Protein AF-A0A1H9XF04-F1 (afdb_monomer)

Sequence (280 aa):
MLLPTARGPLSAGVIAALLDVGQNPPPPAVDDPESADFQLALWISLEDGFAPEPDQHAEVQRWRAELSRHWRAALREMTTPAVRAAGGDTASPARIGDHLISLVRTGHTALHSFIETKATAAQIGELLTARSLTAVERVPTVALAAHNTMRVMSNADTATAAGHRAASAALSLLSERKLAAGLHRLGLPHPAPEEVGEAAEQRWTRALALCRDHLSAHPARTQDLLHAAAAAVEVEARLCRHLLRCWTQATPVLGPQRPVAVTVVGGERVLTPPTKLGTP

Structure (mmCIF, N/CA/C/O backbone):
data_AF-A0A1H9XF04-F1
#
_entry.id   AF-A0A1H9XF04-F1
#
loop_
_atom_site.group_PDB
_atom_site.id
_atom_site.type_symbol
_atom_site.label_atom_id
_atom_site.label_alt_id
_atom_site.label_comp_id
_atom_site.label_asym_id
_atom_site.label_entity_id
_atom_site.label_seq_id
_atom_site.pdbx_PDB_ins_code
_atom_site.Cartn_x
_atom_site.Cartn_y
_atom_site.Cartn_z
_atom_site.occupancy
_atom_site.B_iso_or_equiv
_atom_site.auth_seq_id
_atom_site.auth_comp_id
_atom_site.auth_asym_id
_atom_site.auth_atom_id
_atom_site.pdbx_PDB_model_num
ATOM 1 N N . MET A 1 1 ? -8.061 22.001 8.123 1.00 59.09 1 MET A N 1
ATOM 2 C CA . MET A 1 1 ? -7.948 20.599 8.584 1.00 59.09 1 MET A CA 1
ATOM 3 C C . MET A 1 1 ? -7.099 20.603 9.851 1.00 59.09 1 MET A C 1
ATOM 5 O O . MET A 1 1 ? -6.178 21.405 9.911 1.00 59.09 1 MET A O 1
ATOM 9 N N . LEU A 1 2 ? -7.436 19.820 10.879 1.00 80.06 2 LEU A N 1
ATOM 10 C CA . LEU A 1 2 ? -6.609 19.738 12.093 1.00 80.06 2 LEU A CA 1
ATOM 11 C C . LEU A 1 2 ? -5.386 18.857 11.806 1.00 80.06 2 LEU A C 1
ATOM 13 O O . LEU A 1 2 ? -5.545 17.779 11.232 1.00 80.06 2 LEU A O 1
ATOM 17 N N . LEU A 1 3 ? -4.190 19.324 12.173 1.00 86.81 3 LEU A N 1
ATOM 18 C CA . LEU A 1 3 ? -2.969 18.520 12.086 1.00 86.81 3 LEU A CA 1
ATOM 19 C C . LEU A 1 3 ? -3.010 17.394 13.130 1.00 86.81 3 LEU A C 1
ATOM 21 O O . LEU A 1 3 ? -3.519 17.619 14.233 1.00 86.81 3 LEU A O 1
ATOM 25 N N . PRO A 1 4 ? -2.487 16.200 12.805 1.00 89.94 4 PRO A N 1
ATOM 26 C CA . PRO A 1 4 ? -2.391 15.118 13.768 1.00 89.94 4 PRO A CA 1
ATOM 27 C C . PRO A 1 4 ? -1.352 15.425 14.853 1.00 89.94 4 PRO A C 1
ATOM 29 O O . PRO A 1 4 ? -0.446 16.243 14.682 1.00 89.94 4 PRO A O 1
ATOM 32 N N . THR A 1 5 ? -1.456 14.714 15.965 1.00 90.56 5 THR A N 1
ATOM 33 C CA . THR A 1 5 ? -0.499 14.739 17.065 1.00 90.56 5 THR A CA 1
ATOM 34 C C . THR A 1 5 ? 0.791 14.050 16.632 1.00 90.56 5 THR A C 1
ATOM 36 O O . THR A 1 5 ? 0.771 12.932 16.112 1.00 90.56 5 THR A O 1
ATOM 39 N N . ALA A 1 6 ? 1.930 14.701 16.873 1.00 91.88 6 ALA A N 1
ATOM 40 C CA . ALA A 1 6 ? 3.234 14.126 16.571 1.00 91.88 6 ALA A CA 1
ATOM 41 C C . ALA A 1 6 ? 3.461 12.806 17.336 1.00 91.88 6 ALA A C 1
ATOM 43 O O . ALA A 1 6 ? 3.090 12.657 18.504 1.00 91.88 6 ALA A O 1
ATOM 44 N N . ARG A 1 7 ? 4.116 11.851 16.673 1.00 92.12 7 ARG A N 1
ATOM 45 C CA . ARG A 1 7 ? 4.509 10.541 17.222 1.00 92.12 7 ARG A CA 1
ATOM 46 C C . ARG A 1 7 ? 5.997 10.459 17.560 1.00 92.12 7 ARG A C 1
ATOM 48 O O . ARG A 1 7 ? 6.444 9.437 18.072 1.00 92.12 7 ARG A O 1
ATOM 55 N N . GLY A 1 8 ? 6.740 11.529 17.306 1.00 90.94 8 GLY A N 1
ATOM 56 C CA . GLY A 1 8 ? 8.166 11.630 17.568 1.00 90.94 8 GLY A CA 1
ATOM 57 C C . GLY A 1 8 ? 8.800 12.820 16.840 1.00 90.94 8 GLY A C 1
ATOM 58 O O . GLY A 1 8 ? 8.082 13.689 16.330 1.00 90.94 8 GLY A O 1
ATOM 59 N N . PRO A 1 9 ? 10.142 12.898 16.834 1.00 91.56 9 PRO A N 1
ATOM 60 C CA . PRO A 1 9 ? 10.881 14.026 16.273 1.00 91.56 9 PRO A CA 1
ATOM 61 C C . PRO A 1 9 ? 10.631 14.281 14.780 1.00 91.56 9 PRO A C 1
ATOM 63 O O . PRO A 1 9 ? 10.602 15.441 14.375 1.00 91.56 9 PRO A O 1
ATOM 66 N N . LEU A 1 10 ? 10.425 13.242 13.959 1.00 93.25 10 LEU A N 1
ATOM 67 C CA . LEU A 1 10 ? 10.215 13.403 12.515 1.00 93.25 10 LEU A CA 1
ATOM 68 C C . LEU A 1 10 ? 8.869 14.067 12.227 1.00 93.25 10 LEU A C 1
ATOM 70 O O . LEU A 1 10 ? 8.807 15.070 11.518 1.00 93.25 10 LEU A O 1
ATOM 74 N N . SER A 1 11 ? 7.785 13.535 12.793 1.00 92.69 11 SER A N 1
ATOM 75 C CA . SER A 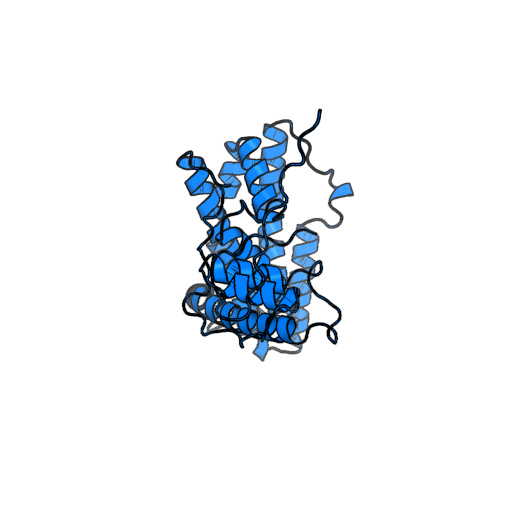1 11 ? 6.446 14.097 12.589 1.00 92.69 11 SER A CA 1
ATOM 76 C C . SER A 1 11 ? 6.308 15.476 13.235 1.00 92.69 11 SER A C 1
ATOM 78 O O . SER A 1 11 ? 5.679 16.350 12.643 1.00 92.69 11 SER A O 1
ATOM 80 N N . ALA A 1 12 ? 6.957 15.719 14.381 1.00 91.31 12 ALA A N 1
ATOM 81 C CA . ALA A 1 12 ? 7.046 17.052 14.977 1.00 91.31 12 ALA A CA 1
ATOM 82 C C . ALA A 1 12 ? 7.792 18.047 14.070 1.00 91.31 12 ALA A C 1
ATOM 84 O O . ALA A 1 12 ? 7.337 19.178 13.915 1.00 91.31 12 ALA A O 1
ATOM 85 N N . GLY A 1 13 ? 8.891 17.623 13.437 1.00 90.88 13 GLY A N 1
ATOM 86 C CA . GLY A 1 13 ? 9.658 18.445 12.498 1.00 90.88 13 GLY A CA 1
ATOM 87 C C . GLY A 1 13 ? 8.855 18.836 11.256 1.00 90.88 13 GLY A C 1
ATOM 88 O O . GLY A 1 13 ? 8.808 20.012 10.906 1.00 90.88 13 GLY A O 1
ATOM 89 N N . VAL A 1 14 ? 8.143 17.884 10.639 1.00 90.62 14 VAL A N 1
ATOM 90 C CA . VAL A 1 14 ? 7.261 18.179 9.492 1.00 90.62 14 VAL A CA 1
ATOM 91 C C . VAL A 1 14 ? 6.115 19.116 9.894 1.00 90.62 14 VAL A C 1
ATOM 93 O O . VAL A 1 14 ? 5.777 20.025 9.139 1.00 90.62 14 VAL A O 1
ATOM 96 N N . ILE A 1 15 ? 5.531 18.938 11.085 1.00 90.19 15 ILE A N 1
ATOM 97 C CA . ILE A 1 15 ? 4.490 19.836 11.611 1.00 90.19 15 ILE A CA 1
ATOM 98 C C . ILE A 1 15 ? 5.042 21.248 11.840 1.00 90.19 15 ILE A C 1
ATOM 100 O O . ILE A 1 15 ? 4.394 22.216 11.450 1.00 90.19 15 ILE A O 1
ATOM 104 N N . ALA A 1 16 ? 6.234 21.384 12.427 1.00 88.31 16 ALA A N 1
ATOM 105 C CA . ALA A 1 16 ? 6.879 22.682 12.620 1.00 88.31 16 ALA A CA 1
ATOM 106 C C . ALA A 1 16 ? 7.158 23.380 11.278 1.00 88.31 16 ALA A C 1
ATOM 108 O O . ALA A 1 16 ? 6.837 24.559 11.130 1.00 88.31 16 ALA A O 1
ATOM 109 N N . ALA A 1 17 ? 7.634 22.623 10.281 1.00 87.81 17 ALA A N 1
ATOM 110 C CA . ALA A 1 17 ? 7.857 23.112 8.923 1.00 87.81 17 ALA A CA 1
ATOM 111 C C . ALA A 1 17 ? 6.567 23.571 8.225 1.00 87.81 17 ALA A C 1
ATOM 113 O O . ALA A 1 17 ? 6.591 24.546 7.480 1.00 87.81 17 ALA A O 1
ATOM 114 N N . LEU A 1 18 ? 5.439 22.894 8.468 1.00 87.06 18 LEU A N 1
ATOM 115 C CA . LEU A 1 18 ? 4.125 23.295 7.952 1.00 87.06 18 LEU A CA 1
ATOM 116 C C . LEU A 1 18 ? 3.565 24.547 8.629 1.00 87.06 18 LEU A C 1
ATOM 118 O O . LEU A 1 18 ? 2.840 25.309 8.000 1.00 87.06 18 LEU A O 1
ATOM 122 N N . LEU A 1 19 ? 3.852 24.736 9.915 1.00 85.94 19 LEU A N 1
ATOM 123 C CA . LEU A 1 19 ? 3.368 25.884 10.680 1.00 85.94 19 LEU A CA 1
ATOM 124 C C . LEU A 1 19 ? 4.285 27.112 10.562 1.00 85.94 19 LEU A C 1
ATOM 126 O O . LEU A 1 19 ? 3.956 28.152 11.127 1.00 85.94 19 LEU A O 1
ATOM 130 N N . ASP A 1 20 ? 5.416 26.982 9.861 1.00 80.50 20 ASP A N 1
ATOM 131 C CA . ASP A 1 20 ? 6.485 27.984 9.773 1.00 80.50 20 ASP A CA 1
ATOM 132 C C . ASP A 1 20 ? 6.954 28.471 11.160 1.00 80.50 20 ASP A C 1
ATOM 134 O O . ASP A 1 20 ? 7.167 29.658 11.417 1.00 80.50 20 ASP A O 1
ATOM 138 N N . VAL A 1 21 ? 7.055 27.537 12.115 1.00 70.44 21 VAL A N 1
ATOM 139 C CA . VAL A 1 21 ? 7.426 27.842 13.503 1.00 70.44 21 VAL A CA 1
ATOM 140 C C . VAL A 1 21 ? 8.892 27.495 13.747 1.00 70.44 21 VAL A C 1
ATOM 142 O O . VAL A 1 21 ? 9.260 26.327 13.843 1.00 70.44 21 VAL A O 1
ATOM 145 N N . GLY A 1 22 ? 9.705 28.533 13.968 1.00 63.19 22 GLY A N 1
ATOM 146 C CA . GLY A 1 22 ? 11.097 28.415 14.409 1.00 63.19 22 GLY A CA 1
ATOM 147 C C . GLY A 1 22 ? 12.110 28.274 13.269 1.00 63.19 22 GLY A C 1
ATOM 148 O O . GLY A 1 22 ? 11.791 28.419 12.093 1.00 63.19 22 GLY A O 1
ATOM 149 N N . GLN A 1 23 ? 13.375 28.021 13.622 1.00 63.84 23 GLN A N 1
ATOM 150 C CA . GLN A 1 23 ? 14.356 27.569 12.636 1.00 63.84 23 GLN A CA 1
ATOM 151 C C . GLN A 1 23 ? 14.011 26.129 12.283 1.00 63.84 23 GLN A C 1
ATOM 153 O O . GLN A 1 23 ? 14.155 25.263 13.139 1.00 63.84 23 GLN A O 1
ATOM 158 N N . ASN A 1 24 ? 13.561 25.879 11.055 1.00 67.88 24 ASN A N 1
ATOM 159 C CA . ASN A 1 24 ? 13.271 24.528 10.592 1.00 67.88 24 ASN A CA 1
ATOM 160 C C . ASN A 1 24 ? 14.581 23.736 10.473 1.00 67.88 24 ASN A C 1
ATOM 162 O O . ASN A 1 24 ? 15.368 24.005 9.555 1.00 67.88 24 ASN A O 1
ATOM 166 N N . PRO A 1 25 ? 14.866 22.799 11.398 1.00 66.62 25 PRO A N 1
ATOM 167 C CA . PRO A 1 25 ? 16.065 21.997 11.283 1.00 66.62 25 PRO A CA 1
ATOM 168 C C . PRO A 1 25 ? 15.931 21.094 10.050 1.00 66.62 25 PRO A C 1
ATOM 170 O O . PRO A 1 25 ? 14.820 20.662 9.723 1.00 66.62 25 PRO A O 1
ATOM 173 N N . PRO A 1 26 ? 17.045 20.784 9.364 1.00 71.50 26 PRO A N 1
ATOM 174 C CA . PRO A 1 26 ? 17.007 19.823 8.276 1.00 71.50 26 PRO A CA 1
ATOM 175 C C . PRO A 1 26 ? 16.460 18.477 8.779 1.00 71.50 26 PRO A C 1
ATOM 177 O O . PRO A 1 26 ? 16.619 18.162 9.966 1.00 71.50 26 PRO A O 1
ATOM 180 N N . PRO A 1 27 ? 15.855 17.666 7.892 1.00 76.38 27 PRO A N 1
ATOM 181 C CA . PRO A 1 27 ? 15.399 16.333 8.254 1.00 76.38 27 PRO A CA 1
ATOM 182 C C . PRO A 1 27 ? 16.544 15.546 8.909 1.00 76.38 27 PRO A C 1
ATOM 184 O O . PRO A 1 27 ? 17.637 15.476 8.337 1.00 76.38 27 PRO A O 1
ATOM 187 N N . PRO A 1 28 ? 16.337 14.992 10.118 1.00 77.75 28 PRO A N 1
ATOM 188 C CA . PRO A 1 28 ? 17.363 14.227 10.802 1.00 77.75 28 PRO A CA 1
ATOM 189 C C . PRO A 1 28 ? 17.574 12.881 10.099 1.00 77.75 28 PRO A C 1
ATOM 191 O O . PRO A 1 28 ? 16.799 12.478 9.226 1.00 77.75 28 PRO A O 1
ATOM 194 N N . ALA A 1 29 ? 18.631 12.171 10.498 1.00 81.62 29 ALA A N 1
ATOM 195 C CA . ALA A 1 29 ? 18.865 10.810 10.033 1.00 81.62 29 ALA A CA 1
ATOM 196 C C . ALA A 1 29 ? 17.649 9.917 10.338 1.00 81.62 29 ALA A C 1
ATOM 198 O O . ALA A 1 29 ? 17.037 10.014 11.404 1.00 81.62 29 ALA A O 1
ATOM 199 N N . VAL A 1 30 ? 17.292 9.068 9.376 1.00 87.56 30 VAL A N 1
ATOM 200 C CA . VAL A 1 30 ? 16.194 8.111 9.513 1.00 87.56 30 VAL A CA 1
ATOM 201 C C . VAL A 1 30 ? 16.780 6.758 9.890 1.00 87.56 30 VAL A C 1
ATOM 203 O O . VAL A 1 30 ? 17.379 6.094 9.047 1.00 87.56 30 VAL A O 1
ATOM 206 N N . ASP A 1 31 ? 16.562 6.347 11.137 1.00 85.81 31 ASP A N 1
ATOM 207 C CA . ASP A 1 31 ? 17.044 5.056 11.644 1.00 85.81 31 ASP A CA 1
ATOM 208 C C . ASP A 1 31 ? 16.082 3.901 11.319 1.00 85.81 31 ASP A C 1
ATOM 210 O O . ASP A 1 31 ? 16.516 2.796 11.006 1.00 85.81 31 ASP A O 1
ATOM 214 N N . ASP A 1 32 ? 14.768 4.157 11.365 1.00 93.38 32 ASP A N 1
ATOM 215 C CA . ASP A 1 32 ? 13.723 3.153 11.129 1.00 93.38 32 ASP A CA 1
ATOM 216 C C . ASP A 1 32 ? 12.587 3.710 10.245 1.00 93.38 32 ASP A C 1
ATOM 218 O O . ASP A 1 32 ? 11.656 4.362 10.746 1.00 93.38 32 ASP A O 1
ATOM 222 N N . PRO A 1 33 ? 12.628 3.440 8.924 1.00 94.69 33 PRO A N 1
ATOM 223 C CA . PRO A 1 33 ? 11.563 3.791 7.989 1.00 94.69 33 PRO A CA 1
ATOM 224 C C . PRO A 1 33 ? 10.235 3.061 8.238 1.00 94.69 33 PRO A C 1
ATOM 226 O O . PRO A 1 33 ? 9.233 3.423 7.633 1.00 94.69 33 PRO A O 1
ATOM 229 N N . GLU A 1 34 ? 10.176 2.038 9.093 1.00 94.12 34 GLU A N 1
ATOM 230 C CA . GLU A 1 34 ? 8.924 1.369 9.474 1.00 94.12 34 GLU A CA 1
ATOM 231 C C . GLU A 1 34 ? 8.299 1.947 10.753 1.00 94.12 34 GLU A C 1
ATOM 233 O O . GLU A 1 34 ? 7.161 1.607 11.096 1.00 94.12 34 GLU A O 1
ATOM 238 N N . SER A 1 35 ? 9.000 2.854 11.441 1.00 95.31 35 SER A N 1
ATOM 239 C CA . SER A 1 35 ? 8.538 3.444 12.696 1.00 95.31 35 SER A CA 1
ATOM 240 C C . SER A 1 35 ? 7.248 4.258 12.536 1.00 95.31 35 SER A C 1
ATOM 242 O O . SER A 1 35 ? 6.958 4.861 11.498 1.00 95.31 35 SER A O 1
ATOM 244 N N . ALA A 1 36 ? 6.458 4.318 13.614 1.00 94.50 36 ALA A N 1
ATOM 245 C CA . ALA A 1 36 ? 5.210 5.083 13.645 1.00 94.50 36 ALA A CA 1
ATOM 246 C C . ALA A 1 36 ? 5.425 6.586 13.403 1.00 94.50 36 ALA A C 1
ATOM 248 O O . ALA A 1 36 ? 4.564 7.236 12.809 1.00 94.50 36 ALA A O 1
ATOM 249 N N . ASP A 1 37 ? 6.560 7.120 13.862 1.00 94.62 37 ASP A N 1
ATOM 250 C CA . ASP A 1 37 ? 6.945 8.515 13.669 1.00 94.62 37 ASP A CA 1
ATOM 251 C C . ASP A 1 37 ? 7.294 8.805 12.206 1.00 94.62 37 ASP A C 1
ATOM 253 O O . ASP A 1 37 ? 6.716 9.715 11.611 1.00 94.62 37 ASP A O 1
ATOM 257 N N . PHE A 1 38 ? 8.142 7.974 11.586 1.00 96.50 38 PHE A N 1
ATOM 258 C CA . PHE A 1 38 ? 8.488 8.110 10.170 1.00 96.50 38 PHE A CA 1
ATOM 259 C C . PHE A 1 38 ? 7.252 8.030 9.270 1.00 96.50 38 PHE A C 1
ATOM 261 O O . PHE A 1 38 ? 7.051 8.883 8.406 1.00 96.50 38 PHE A O 1
ATOM 268 N N . GLN A 1 39 ? 6.397 7.025 9.478 1.00 97.00 39 GLN A N 1
ATOM 269 C CA . GLN A 1 39 ? 5.226 6.818 8.625 1.00 97.00 39 GLN A CA 1
ATOM 270 C C . GLN A 1 39 ? 4.196 7.941 8.769 1.00 97.00 39 GLN A C 1
ATOM 272 O O . GLN A 1 39 ? 3.565 8.319 7.781 1.00 97.00 39 GLN A O 1
ATOM 277 N N . LEU A 1 40 ? 4.047 8.520 9.966 1.00 95.44 40 LEU A N 1
ATOM 278 C CA . LEU A 1 40 ? 3.218 9.709 10.141 1.00 95.44 40 LEU A CA 1
ATOM 279 C C . LEU A 1 40 ? 3.853 10.939 9.477 1.00 95.44 40 LEU A C 1
ATOM 281 O O . LEU A 1 40 ? 3.157 11.651 8.760 1.00 95.44 40 LEU A O 1
ATOM 285 N N . ALA A 1 41 ? 5.155 11.173 9.665 1.00 94.81 41 ALA A N 1
ATOM 286 C CA . ALA A 1 41 ? 5.868 12.294 9.048 1.00 94.81 41 ALA A CA 1
ATOM 287 C C . ALA A 1 41 ? 5.758 12.264 7.516 1.00 94.81 41 ALA A C 1
ATOM 289 O O . ALA A 1 41 ? 5.436 13.273 6.885 1.00 94.81 41 ALA A O 1
ATOM 290 N N . LEU A 1 42 ? 5.957 11.083 6.921 1.00 95.81 42 LEU A N 1
ATOM 291 C CA . LEU A 1 42 ? 5.830 10.877 5.484 1.00 95.81 42 LEU A CA 1
ATOM 292 C C . LEU A 1 42 ? 4.392 11.126 5.017 1.00 95.81 42 LEU A C 1
ATOM 294 O O . LEU A 1 42 ? 4.207 11.852 4.043 1.00 95.81 42 LEU A O 1
ATOM 298 N N . TRP A 1 43 ? 3.389 10.611 5.737 1.00 95.62 43 TRP A N 1
ATOM 299 C CA . TRP A 1 43 ? 1.977 10.845 5.419 1.00 95.62 43 TRP A CA 1
ATOM 300 C C . TRP A 1 43 ? 1.637 12.339 5.409 1.00 95.62 43 TRP A C 1
ATOM 302 O O . TRP A 1 43 ? 1.167 12.844 4.393 1.00 95.62 43 TRP A O 1
ATOM 312 N N . ILE A 1 44 ? 1.972 13.066 6.484 1.00 93.31 44 ILE A N 1
ATOM 313 C CA . ILE A 1 44 ? 1.748 14.518 6.585 1.00 93.31 44 ILE A CA 1
ATOM 314 C C . ILE A 1 44 ? 2.400 15.240 5.400 1.00 93.31 44 ILE A C 1
ATOM 316 O O . ILE A 1 44 ? 1.779 16.099 4.779 1.00 93.31 44 ILE A O 1
ATOM 320 N N . SER A 1 45 ? 3.636 14.864 5.054 1.00 91.88 45 SER A N 1
ATOM 321 C CA . SER A 1 45 ? 4.364 15.495 3.953 1.00 91.88 45 SER A CA 1
ATOM 322 C C . SER A 1 45 ? 3.748 15.214 2.578 1.00 91.88 45 SER A C 1
ATOM 324 O O . SER A 1 45 ? 3.943 16.013 1.669 1.00 91.88 45 SER A O 1
ATOM 326 N N . LEU A 1 46 ? 3.032 14.099 2.391 1.00 91.12 46 LEU A N 1
ATOM 327 C CA . LEU A 1 46 ? 2.484 13.658 1.102 1.00 91.12 46 LEU A CA 1
ATOM 328 C C . LEU A 1 46 ? 1.043 14.102 0.851 1.00 91.12 46 LEU A C 1
ATOM 330 O O . LEU A 1 46 ? 0.616 14.071 -0.304 1.00 91.12 46 LEU A O 1
ATOM 334 N N . GLU A 1 47 ? 0.288 14.438 1.892 1.00 88.56 47 GLU A N 1
ATOM 335 C CA . GLU A 1 47 ? -1.134 14.757 1.779 1.00 88.56 47 GLU A CA 1
ATOM 336 C C . GLU A 1 47 ? -1.373 16.129 1.154 1.00 88.56 47 GLU A C 1
ATOM 338 O O . GLU A 1 47 ? -0.868 17.147 1.624 1.00 88.56 47 GLU A O 1
ATOM 343 N N . ASP A 1 48 ? -2.210 16.158 0.116 1.00 72.62 48 ASP A N 1
ATOM 344 C CA . ASP A 1 48 ? -2.484 17.367 -0.667 1.00 72.62 48 ASP A CA 1
ATOM 345 C C . ASP A 1 48 ? -3.220 18.435 0.164 1.00 72.62 48 ASP A C 1
ATOM 347 O O . ASP A 1 48 ? -3.062 19.626 -0.073 1.00 72.62 48 ASP A O 1
ATOM 351 N N . GLY A 1 49 ? -3.957 18.023 1.204 1.00 67.75 49 GLY A N 1
ATOM 352 C CA . GLY A 1 49 ? -4.609 18.936 2.154 1.00 67.75 49 GLY A CA 1
ATOM 353 C C . GLY A 1 49 ? -3.644 19.700 3.071 1.00 67.75 49 GLY A C 1
ATOM 354 O O . GLY A 1 49 ? -4.054 20.671 3.707 1.00 67.75 49 GLY A O 1
ATOM 355 N N . PHE A 1 50 ? -2.382 19.269 3.134 1.00 65.38 50 PHE A N 1
ATOM 356 C CA . PHE A 1 50 ? -1.294 19.961 3.826 1.00 65.38 50 PHE A CA 1
ATOM 357 C C . PHE A 1 50 ? -0.195 20.416 2.866 1.00 65.38 50 PHE A C 1
ATOM 359 O O . PHE A 1 50 ? 0.653 21.202 3.270 1.00 65.38 50 PHE A O 1
ATOM 366 N N . ALA A 1 51 ? -0.196 19.930 1.619 1.00 56.56 51 ALA A N 1
ATOM 367 C CA . ALA A 1 51 ? 0.741 20.318 0.581 1.00 56.56 51 ALA A CA 1
ATOM 368 C C . ALA A 1 51 ? 0.426 21.750 0.127 1.00 56.56 51 ALA A C 1
ATOM 370 O O . ALA A 1 51 ? -0.575 21.980 -0.549 1.00 56.56 51 ALA A O 1
ATOM 371 N N . PRO A 1 52 ? 1.268 22.721 0.472 1.00 56.38 52 PRO A N 1
ATOM 372 C CA . PRO A 1 52 ? 1.093 24.077 -0.006 1.00 56.38 52 PRO A CA 1
ATOM 373 C C . PRO A 1 52 ? 1.655 24.190 -1.426 1.00 56.38 52 PRO A C 1
ATOM 375 O O . PRO A 1 52 ? 2.379 23.299 -1.892 1.00 56.38 52 PRO A O 1
ATOM 378 N N . GLU A 1 53 ? 1.355 25.300 -2.102 1.00 61.75 53 GLU A N 1
ATOM 379 C CA . GLU A 1 53 ? 1.993 25.634 -3.378 1.00 61.75 53 GLU A C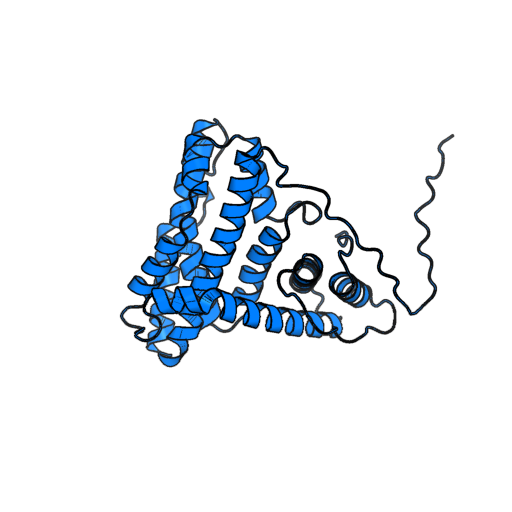A 1
ATOM 380 C C . GLU A 1 53 ? 3.524 25.469 -3.258 1.00 61.75 53 GLU A C 1
ATOM 382 O O . GLU A 1 53 ? 4.082 25.829 -2.211 1.00 61.75 53 GLU A O 1
ATOM 387 N N . PRO A 1 54 ? 4.218 24.914 -4.276 1.00 58.72 54 PRO A N 1
ATOM 388 C CA . PRO A 1 54 ? 5.636 24.542 -4.190 1.00 58.72 54 PRO A CA 1
ATOM 389 C C . PRO A 1 54 ? 6.544 25.644 -3.631 1.00 58.72 54 PRO A C 1
ATOM 391 O O . PRO A 1 54 ? 7.477 25.357 -2.881 1.00 58.72 54 PRO A O 1
ATOM 394 N N . ASP A 1 55 ? 6.217 26.897 -3.943 1.00 62.00 55 ASP A N 1
ATOM 395 C CA . ASP A 1 55 ? 6.996 28.076 -3.571 1.00 62.00 55 ASP A CA 1
ATOM 396 C C . ASP A 1 55 ? 6.766 28.521 -2.118 1.00 62.00 55 ASP A C 1
ATOM 398 O O . ASP A 1 55 ? 7.575 29.256 -1.558 1.00 62.00 55 ASP A O 1
ATOM 402 N N . GLN A 1 56 ? 5.677 28.078 -1.483 1.00 65.81 56 GLN A N 1
ATOM 403 C CA . GLN A 1 56 ? 5.275 28.564 -0.163 1.00 65.81 56 GLN A CA 1
ATOM 404 C C . GLN A 1 56 ? 5.929 27.783 0.982 1.00 65.81 56 GLN A C 1
ATOM 406 O O . GLN A 1 56 ? 6.134 28.357 2.043 1.00 65.81 56 GLN A O 1
ATOM 411 N N . HIS A 1 57 ? 6.250 26.491 0.807 1.00 76.62 57 HIS A N 1
ATOM 412 C CA . HIS A 1 57 ? 6.891 25.691 1.867 1.00 76.62 57 HIS A CA 1
ATOM 413 C C . HIS A 1 57 ? 7.954 24.741 1.301 1.00 76.62 57 HIS A C 1
ATOM 415 O O . HIS A 1 57 ? 7.825 23.511 1.329 1.00 76.62 57 HIS A O 1
ATOM 421 N N . ALA A 1 58 ? 9.050 25.327 0.814 1.00 82.75 58 ALA A N 1
ATOM 422 C CA . ALA A 1 58 ? 10.216 24.594 0.317 1.00 82.75 58 ALA A CA 1
ATOM 423 C C . ALA A 1 58 ? 10.758 23.573 1.337 1.00 82.75 58 ALA A C 1
ATOM 425 O O . ALA A 1 58 ? 11.258 22.514 0.957 1.00 82.75 58 ALA A O 1
ATOM 426 N N . GLU A 1 59 ? 10.617 23.856 2.636 1.00 85.12 59 GLU A N 1
ATOM 427 C CA . GLU A 1 59 ? 11.009 22.929 3.694 1.00 85.12 59 GLU A CA 1
ATOM 428 C C . GLU A 1 59 ? 10.221 21.624 3.645 1.00 85.12 59 GLU A C 1
ATOM 430 O O . GLU A 1 59 ? 10.805 20.545 3.589 1.00 85.12 59 GLU A O 1
ATOM 435 N N . VAL A 1 60 ? 8.894 21.706 3.576 1.00 86.62 60 VAL A N 1
ATOM 436 C CA . VAL A 1 60 ? 8.023 20.528 3.513 1.00 86.62 60 VAL A CA 1
ATOM 437 C C . VAL A 1 60 ? 8.338 19.691 2.272 1.00 86.62 60 VAL A C 1
ATOM 439 O O . VAL A 1 60 ? 8.327 18.462 2.340 1.00 86.62 60 VAL A O 1
ATOM 442 N N . GLN A 1 61 ? 8.709 20.331 1.157 1.00 86.88 61 GLN A N 1
ATOM 443 C CA . GLN A 1 61 ? 9.162 19.623 -0.044 1.00 86.88 61 GLN A CA 1
ATOM 444 C C . GLN A 1 61 ? 10.504 18.907 0.165 1.00 86.88 61 GLN A C 1
ATOM 446 O O . GLN A 1 61 ? 10.658 17.770 -0.289 1.00 86.88 61 GLN A O 1
ATOM 451 N N . ARG A 1 62 ? 11.460 19.514 0.887 1.00 88.50 62 ARG A N 1
ATOM 452 C CA . ARG A 1 62 ? 12.718 18.844 1.269 1.00 88.50 62 ARG A CA 1
ATOM 453 C C . ARG A 1 62 ? 12.455 17.619 2.141 1.00 88.50 62 ARG A C 1
ATOM 455 O O . ARG A 1 62 ? 12.967 16.543 1.834 1.00 88.50 62 ARG A O 1
ATOM 462 N N . TRP A 1 63 ? 11.610 17.755 3.162 1.00 91.62 63 TRP A N 1
ATOM 463 C CA . TRP A 1 63 ? 11.192 16.636 4.012 1.00 91.62 63 TRP A CA 1
ATOM 464 C C . TRP A 1 63 ? 10.511 15.533 3.203 1.00 91.62 63 TRP A C 1
ATOM 466 O O . TRP A 1 63 ? 10.900 14.370 3.298 1.00 91.62 63 TRP A O 1
ATOM 476 N N . ARG A 1 64 ? 9.549 15.887 2.344 1.00 92.06 64 ARG A N 1
ATOM 477 C CA . ARG A 1 64 ? 8.862 14.942 1.454 1.00 92.06 64 ARG A CA 1
ATOM 478 C C . ARG A 1 64 ? 9.850 14.169 0.589 1.00 92.06 64 ARG A C 1
ATOM 480 O O . ARG A 1 64 ? 9.751 12.943 0.508 1.00 92.06 64 ARG A O 1
ATOM 487 N N . ALA A 1 65 ? 10.781 14.861 -0.066 1.00 91.62 65 ALA A N 1
ATOM 488 C CA . ALA A 1 65 ? 11.770 14.238 -0.940 1.00 91.62 65 ALA A CA 1
ATOM 489 C C . ALA A 1 65 ? 12.662 13.258 -0.165 1.00 91.62 65 ALA A C 1
ATOM 491 O O . ALA A 1 65 ? 12.866 12.124 -0.611 1.00 91.62 65 ALA A O 1
ATOM 492 N N . GLU A 1 66 ? 13.131 13.667 1.013 1.00 93.50 66 GLU A N 1
ATOM 493 C CA . GLU A 1 66 ? 14.040 12.876 1.836 1.00 93.50 66 GLU A CA 1
ATOM 494 C C . GLU A 1 66 ? 13.362 11.650 2.455 1.00 93.50 66 GLU A C 1
ATOM 496 O O . GLU A 1 66 ? 13.872 10.531 2.350 1.00 93.50 66 GLU A O 1
ATOM 501 N N . LEU A 1 67 ? 12.170 11.814 3.029 1.00 95.81 67 LEU A N 1
ATOM 502 C CA . LEU A 1 67 ? 11.389 10.701 3.570 1.00 95.81 67 LEU A CA 1
ATOM 503 C C . LEU A 1 67 ? 10.970 9.732 2.450 1.00 95.81 67 LEU A C 1
ATOM 505 O O . LEU A 1 67 ? 11.114 8.518 2.589 1.00 95.81 67 LEU A O 1
ATOM 509 N N . SER A 1 68 ? 10.550 10.241 1.286 1.00 96.00 68 SER A N 1
ATOM 510 C CA . SER A 1 68 ? 10.211 9.396 0.127 1.00 96.00 68 SER A CA 1
ATOM 511 C C . SER A 1 68 ? 11.419 8.625 -0.410 1.00 96.00 68 SER A C 1
ATOM 513 O O . SER A 1 68 ? 11.276 7.516 -0.929 1.00 96.00 68 SER A O 1
ATOM 515 N N . ARG A 1 69 ? 12.628 9.195 -0.330 1.00 95.25 69 ARG A N 1
ATOM 516 C CA . ARG A 1 69 ? 13.875 8.514 -0.703 1.00 95.25 69 ARG A CA 1
ATOM 517 C C . ARG A 1 69 ? 14.172 7.355 0.250 1.00 95.25 69 ARG A C 1
ATOM 519 O O . ARG A 1 69 ? 14.388 6.244 -0.231 1.00 95.25 69 ARG A O 1
ATOM 526 N N . HIS A 1 70 ? 14.117 7.588 1.561 1.00 96.88 70 HIS A N 1
ATOM 527 C CA . HIS A 1 70 ? 14.316 6.537 2.565 1.00 96.88 70 HIS A CA 1
ATOM 528 C C . HIS A 1 70 ? 13.270 5.425 2.450 1.00 96.88 70 HIS A C 1
ATOM 530 O O . HIS A 1 70 ? 13.625 4.248 2.462 1.00 96.88 70 HIS A O 1
ATOM 536 N N . TRP A 1 71 ? 11.998 5.777 2.242 1.00 97.56 71 TRP A N 1
ATOM 537 C CA . TRP A 1 71 ? 10.943 4.776 2.103 1.00 97.56 71 TRP A CA 1
ATOM 538 C C . TRP A 1 71 ? 11.119 3.905 0.855 1.00 97.56 71 TRP A C 1
ATOM 540 O O . TRP A 1 71 ? 10.992 2.685 0.928 1.00 97.56 71 TRP A O 1
ATOM 550 N N . ARG A 1 72 ? 11.493 4.495 -0.289 1.00 97.12 72 ARG A N 1
ATOM 551 C CA . ARG A 1 72 ? 11.801 3.720 -1.506 1.00 97.12 72 ARG A CA 1
ATOM 552 C C . ARG A 1 72 ? 12.985 2.778 -1.313 1.00 97.12 72 ARG A C 1
ATOM 554 O O . ARG A 1 72 ? 12.935 1.658 -1.816 1.00 97.12 72 ARG A O 1
ATOM 561 N N . ALA A 1 73 ? 14.023 3.212 -0.599 1.00 96.19 73 ALA A N 1
ATOM 562 C CA . ALA A 1 73 ? 15.172 2.365 -0.291 1.00 96.19 73 ALA A CA 1
ATOM 563 C C . ALA A 1 73 ? 14.763 1.163 0.581 1.00 96.19 73 ALA A C 1
ATOM 565 O O . ALA A 1 73 ? 15.047 0.026 0.207 1.00 96.19 73 ALA A O 1
ATOM 566 N N . ALA A 1 74 ? 14.003 1.402 1.655 1.00 97.50 74 ALA A N 1
ATOM 567 C CA . ALA A 1 74 ? 13.470 0.346 2.517 1.00 97.50 74 ALA A CA 1
ATOM 568 C C . ALA A 1 74 ? 12.583 -0.644 1.742 1.00 97.50 74 ALA A C 1
ATOM 570 O O . ALA A 1 74 ? 12.769 -1.857 1.825 1.00 97.50 74 ALA A O 1
ATOM 571 N N . LEU A 1 75 ? 11.668 -0.146 0.902 1.00 97.56 75 LEU A N 1
ATOM 572 C CA . LEU A 1 75 ? 10.830 -0.997 0.054 1.00 97.56 75 LEU A CA 1
ATOM 573 C C . LEU A 1 75 ? 11.658 -1.835 -0.926 1.00 97.56 75 LEU A C 1
ATOM 575 O O . LEU A 1 75 ? 11.327 -2.997 -1.166 1.00 97.56 75 LEU A O 1
ATOM 579 N N . ARG A 1 76 ? 12.736 -1.284 -1.496 1.00 96.69 76 ARG A N 1
ATOM 580 C CA . ARG A 1 76 ? 13.631 -2.031 -2.392 1.00 96.69 76 ARG A CA 1
ATOM 581 C C . ARG A 1 76 ? 14.282 -3.202 -1.658 1.00 96.69 76 ARG A C 1
ATOM 583 O O . ARG A 1 76 ? 14.277 -4.318 -2.179 1.00 96.69 76 ARG A O 1
ATOM 590 N N . GLU A 1 77 ? 14.787 -2.966 -0.452 1.00 96.62 77 GLU A N 1
ATOM 591 C CA . GLU A 1 77 ? 15.374 -4.006 0.394 1.00 96.62 77 GLU A CA 1
ATOM 592 C C . GLU A 1 77 ? 14.339 -5.085 0.744 1.00 96.62 77 GLU A C 1
ATOM 594 O O . GLU A 1 77 ? 14.539 -6.260 0.428 1.00 96.62 77 GLU A O 1
ATOM 599 N N . MET A 1 78 ? 13.177 -4.676 1.265 1.00 95.69 78 MET A N 1
ATOM 600 C CA . MET A 1 78 ? 12.075 -5.570 1.642 1.00 95.69 78 MET A CA 1
ATOM 601 C C . MET A 1 78 ? 11.594 -6.465 0.493 1.00 95.69 78 MET A C 1
ATOM 603 O O . MET A 1 78 ? 11.228 -7.620 0.707 1.00 95.69 78 MET A O 1
ATOM 607 N N . THR A 1 79 ? 11.559 -5.934 -0.730 1.00 96.62 79 THR A N 1
ATOM 608 C CA . THR A 1 79 ? 10.974 -6.620 -1.894 1.00 96.62 79 THR A CA 1
ATOM 609 C C . THR A 1 79 ? 11.972 -7.458 -2.681 1.00 96.62 79 THR A C 1
ATOM 611 O O . THR A 1 79 ? 11.557 -8.295 -3.483 1.00 96.62 79 THR A O 1
ATOM 614 N N . THR A 1 80 ? 13.277 -7.290 -2.443 1.00 96.19 80 THR A N 1
ATOM 615 C CA . THR A 1 80 ? 14.335 -8.030 -3.151 1.00 96.19 80 THR A CA 1
ATOM 616 C C . THR A 1 80 ? 14.140 -9.553 -3.106 1.00 96.19 80 THR A C 1
ATOM 618 O O . THR A 1 80 ? 14.213 -10.181 -4.168 1.00 96.19 80 THR A O 1
ATOM 621 N N . PRO A 1 81 ? 13.823 -10.183 -1.954 1.00 94.44 81 PRO A N 1
ATOM 622 C CA . PRO A 1 81 ? 13.586 -11.626 -1.907 1.00 94.44 81 PRO A CA 1
ATOM 623 C C . PRO A 1 81 ? 12.393 -12.072 -2.764 1.00 94.44 81 PRO A C 1
ATOM 625 O O . PRO A 1 81 ? 12.486 -13.075 -3.472 1.00 9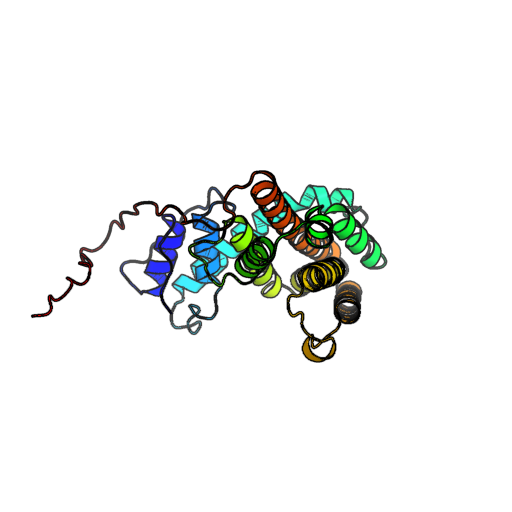4.44 81 PRO A O 1
ATOM 628 N N . ALA A 1 82 ? 11.291 -11.317 -2.740 1.00 92.75 82 ALA A N 1
ATOM 629 C CA . ALA A 1 82 ? 10.079 -11.639 -3.492 1.00 92.75 82 ALA A CA 1
ATOM 630 C C . ALA A 1 82 ? 10.289 -11.493 -5.007 1.00 92.75 82 ALA A C 1
ATOM 632 O O . ALA A 1 82 ? 9.889 -12.367 -5.775 1.00 92.75 82 ALA A O 1
ATOM 633 N N . VAL A 1 83 ? 10.974 -10.428 -5.440 1.00 94.38 83 VAL A N 1
ATOM 634 C CA . VAL A 1 83 ? 11.326 -10.216 -6.852 1.00 94.38 83 VAL A CA 1
ATOM 635 C C . VAL A 1 83 ? 12.239 -11.334 -7.356 1.00 94.38 83 VAL A C 1
ATOM 637 O O . VAL A 1 83 ? 11.978 -11.896 -8.420 1.00 94.38 83 VAL A O 1
ATOM 640 N N . ARG A 1 84 ? 13.250 -11.733 -6.572 1.00 93.12 84 ARG A N 1
ATOM 641 C CA . ARG A 1 84 ? 14.120 -12.869 -6.914 1.00 93.12 84 ARG A CA 1
ATOM 642 C C . ARG A 1 84 ? 13.326 -14.171 -7.043 1.00 93.12 84 ARG A C 1
ATOM 644 O O . ARG A 1 84 ? 13.458 -14.865 -8.047 1.00 93.12 84 ARG A O 1
ATOM 651 N N . ALA A 1 85 ? 12.467 -14.479 -6.069 1.00 89.81 85 ALA A N 1
ATOM 652 C CA . ALA A 1 85 ? 11.633 -15.684 -6.082 1.00 89.81 85 ALA A CA 1
ATOM 653 C C . ALA A 1 85 ? 10.651 -15.720 -7.267 1.00 89.81 85 ALA A C 1
ATOM 655 O O . ALA A 1 85 ? 10.358 -16.788 -7.799 1.00 89.81 85 ALA A O 1
ATOM 656 N N . ALA A 1 86 ? 10.188 -14.556 -7.729 1.00 87.75 86 ALA A N 1
ATOM 657 C CA . ALA A 1 86 ? 9.357 -14.428 -8.921 1.00 87.75 86 ALA A CA 1
ATOM 658 C C . ALA A 1 86 ? 10.146 -14.537 -10.243 1.00 87.75 86 ALA A C 1
ATOM 660 O O . ALA A 1 86 ? 9.563 -14.331 -11.308 1.00 87.75 86 ALA A O 1
ATOM 661 N N . GLY A 1 87 ? 11.445 -14.858 -10.206 1.00 86.56 87 GLY A N 1
ATOM 662 C CA . GLY A 1 87 ? 12.300 -14.979 -11.389 1.00 86.56 87 GLY A CA 1
ATOM 663 C C . GLY A 1 87 ? 12.836 -13.642 -11.904 1.00 86.56 87 GLY A C 1
ATOM 664 O O . GLY A 1 87 ? 13.159 -13.542 -13.089 1.00 86.56 87 GLY A O 1
ATOM 665 N N . GLY A 1 88 ? 12.922 -12.630 -11.032 1.00 83.38 88 GLY A N 1
ATOM 666 C CA . GLY A 1 88 ? 13.389 -11.280 -11.345 1.00 83.38 88 GLY A CA 1
ATOM 667 C C . GLY A 1 88 ? 14.726 -11.252 -12.082 1.00 83.38 88 GLY A C 1
ATOM 668 O O . GLY A 1 88 ? 14.845 -10.543 -13.072 1.00 83.38 88 GLY A O 1
ATOM 669 N N . ASP A 1 89 ? 15.695 -12.081 -11.694 1.00 84.44 89 ASP A N 1
ATOM 670 C CA . ASP A 1 89 ? 17.031 -12.117 -12.320 1.00 84.44 89 ASP A CA 1
ATOM 671 C C . ASP A 1 89 ? 16.995 -12.527 -13.806 1.00 84.44 89 ASP A C 1
ATOM 673 O O . ASP A 1 89 ? 17.891 -12.198 -14.579 1.00 84.44 89 ASP A O 1
ATOM 677 N N . THR A 1 90 ? 15.928 -13.214 -14.220 1.00 84.50 90 THR A N 1
ATOM 678 C CA . THR A 1 90 ? 15.680 -13.657 -15.602 1.00 84.50 90 THR A CA 1
ATOM 679 C C . THR A 1 90 ? 14.496 -12.934 -16.246 1.00 84.50 90 THR A C 1
ATOM 681 O O . THR A 1 90 ? 13.970 -13.382 -17.267 1.00 84.50 90 THR A O 1
ATOM 684 N N . ALA A 1 91 ? 14.026 -11.846 -15.628 1.00 85.50 91 ALA A N 1
ATOM 685 C CA . ALA A 1 91 ? 12.812 -11.178 -16.056 1.00 85.50 91 ALA A CA 1
ATOM 686 C C . ALA A 1 91 ? 12.958 -10.589 -17.458 1.00 85.50 91 ALA A C 1
ATOM 688 O O . ALA A 1 91 ? 13.924 -9.898 -17.780 1.00 85.50 91 ALA A O 1
ATOM 689 N N . SER A 1 92 ? 11.945 -10.835 -18.282 1.00 89.25 92 SER A N 1
ATOM 690 C CA . SER A 1 92 ? 11.838 -10.286 -19.629 1.00 89.25 92 SER A CA 1
ATOM 691 C C . SER A 1 92 ? 10.565 -9.448 -19.741 1.00 89.25 92 SER A C 1
ATOM 693 O O . SER A 1 92 ? 9.516 -9.898 -19.265 1.00 89.25 92 SER A O 1
ATOM 695 N N . PRO A 1 93 ? 10.602 -8.289 -20.431 1.00 90.00 93 PRO A N 1
ATOM 696 C CA . PRO A 1 93 ? 9.405 -7.523 -20.776 1.00 90.00 93 PRO A CA 1
ATOM 697 C C . PRO A 1 93 ? 8.274 -8.377 -21.359 1.00 90.00 93 PRO A C 1
ATOM 699 O O . PRO A 1 93 ? 7.111 -8.199 -21.001 1.00 90.00 93 PRO A O 1
ATOM 702 N N . ALA A 1 94 ? 8.615 -9.364 -22.196 1.00 89.75 94 ALA A N 1
ATOM 703 C CA . ALA A 1 94 ? 7.645 -10.249 -22.841 1.00 89.75 94 ALA A CA 1
ATOM 704 C C . ALA A 1 94 ? 6.849 -11.106 -21.840 1.00 89.75 94 ALA A C 1
ATOM 706 O O . ALA A 1 94 ? 5.727 -11.518 -22.128 1.00 89.75 94 ALA A O 1
ATOM 707 N N . ARG A 1 95 ? 7.409 -11.354 -20.651 1.00 91.62 95 ARG A N 1
ATOM 708 C CA . ARG A 1 95 ? 6.828 -12.201 -19.601 1.00 91.62 95 ARG A CA 1
ATOM 709 C C . ARG A 1 95 ? 6.326 -11.409 -18.400 1.00 91.62 95 ARG A C 1
ATOM 711 O O . ARG A 1 95 ? 6.031 -11.992 -17.361 1.00 91.62 95 ARG A O 1
ATOM 718 N N . ILE A 1 96 ? 6.197 -10.085 -18.519 1.00 94.06 96 ILE A N 1
ATOM 719 C CA . ILE A 1 96 ? 5.853 -9.236 -17.372 1.00 94.06 96 ILE A CA 1
ATOM 720 C C . ILE A 1 96 ? 4.533 -9.639 -16.698 1.00 94.06 96 ILE A C 1
ATOM 722 O O . ILE A 1 96 ? 4.427 -9.604 -15.476 1.00 94.06 96 ILE A O 1
ATOM 726 N N . GLY A 1 97 ? 3.553 -10.106 -17.480 1.00 93.38 97 GLY A N 1
ATOM 727 C CA . GLY A 1 97 ? 2.292 -10.628 -16.951 1.00 93.38 97 GLY A CA 1
ATOM 728 C C . GLY A 1 97 ? 2.483 -11.842 -16.036 1.00 93.38 97 GLY A C 1
ATOM 729 O O . GLY A 1 97 ? 1.909 -11.869 -14.950 1.00 93.38 97 GLY A O 1
ATOM 730 N N . ASP A 1 98 ? 3.331 -12.799 -16.429 1.00 92.94 98 ASP A N 1
ATOM 731 C CA . ASP A 1 98 ? 3.631 -13.997 -15.633 1.00 92.94 98 ASP A CA 1
ATOM 732 C C . ASP A 1 98 ? 4.261 -13.615 -14.289 1.00 92.94 98 ASP A C 1
ATOM 734 O O . ASP A 1 98 ? 3.858 -14.118 -13.239 1.00 92.94 98 ASP A O 1
ATOM 738 N N . HIS A 1 99 ? 5.229 -12.694 -14.314 1.00 93.94 99 HIS A N 1
ATOM 739 C CA . HIS A 1 99 ? 5.917 -12.235 -13.108 1.00 93.94 99 HIS A CA 1
ATOM 740 C C . HIS A 1 99 ? 4.967 -11.500 -12.152 1.00 93.94 99 HIS A C 1
ATOM 742 O O . HIS A 1 99 ? 4.985 -11.767 -10.950 1.00 93.94 99 HIS A O 1
ATOM 748 N N . LEU A 1 100 ? 4.091 -10.631 -12.671 1.00 94.19 100 LEU A N 1
ATOM 749 C CA . LEU A 1 100 ? 3.086 -9.939 -11.857 1.00 94.19 100 LEU A CA 1
ATOM 750 C C . LEU A 1 100 ? 2.085 -10.918 -11.229 1.00 94.19 100 LEU A C 1
ATOM 752 O O . LEU A 1 100 ? 1.787 -10.812 -10.040 1.00 94.19 100 LEU A O 1
ATOM 756 N N . ILE A 1 101 ? 1.605 -11.904 -11.994 1.00 92.38 101 ILE A N 1
ATOM 757 C CA . ILE A 1 101 ? 0.719 -12.958 -11.476 1.00 92.38 101 ILE A CA 1
ATOM 758 C C . ILE A 1 101 ? 1.426 -13.767 -10.382 1.00 92.38 101 ILE A C 1
ATOM 760 O O . ILE A 1 101 ? 0.812 -14.073 -9.358 1.00 92.38 101 ILE A O 1
ATOM 764 N N . SER A 1 102 ? 2.705 -14.099 -10.581 1.00 91.81 102 SER A N 1
ATOM 765 C CA . SER A 1 102 ? 3.519 -14.815 -9.593 1.00 91.81 102 SER A CA 1
ATOM 766 C C . SER A 1 102 ? 3.615 -14.034 -8.278 1.00 91.81 102 SER A C 1
ATOM 768 O O . SER A 1 102 ? 3.247 -14.559 -7.226 1.00 91.81 102 SER A O 1
ATOM 770 N N . LEU A 1 103 ? 3.988 -12.749 -8.340 1.00 93.25 103 LEU A N 1
ATOM 771 C CA . LEU A 1 103 ? 4.063 -11.869 -7.169 1.00 93.25 103 LEU A CA 1
ATOM 772 C C . LEU A 1 103 ? 2.725 -11.803 -6.421 1.00 93.25 103 LEU A C 1
ATOM 774 O O . LEU A 1 103 ? 2.666 -12.099 -5.228 1.00 93.25 103 LEU A O 1
ATOM 778 N N . VAL A 1 104 ? 1.630 -11.493 -7.118 1.00 91.12 104 VAL A N 1
ATOM 779 C CA . VAL A 1 104 ? 0.299 -11.360 -6.497 1.00 91.12 104 VAL A CA 1
ATOM 780 C C . VAL A 1 104 ? -0.148 -12.664 -5.833 1.00 91.12 104 VAL A C 1
ATOM 782 O O . VAL A 1 104 ? -0.713 -12.640 -4.739 1.00 91.12 104 VAL A O 1
ATOM 785 N N . ARG A 1 105 ? 0.141 -13.816 -6.448 1.00 86.81 105 ARG A N 1
ATOM 786 C CA . ARG A 1 105 ? -0.198 -15.127 -5.881 1.00 86.81 105 ARG A CA 1
ATOM 787 C C . ARG A 1 105 ? 0.532 -15.390 -4.565 1.00 86.81 105 ARG A C 1
ATOM 789 O O . ARG A 1 105 ? -0.078 -15.933 -3.649 1.00 86.81 105 ARG A O 1
ATOM 796 N N . THR A 1 106 ? 1.799 -14.989 -4.457 1.00 78.00 106 THR A N 1
ATOM 797 C CA . THR A 1 106 ? 2.586 -15.171 -3.223 1.00 78.00 106 THR A CA 1
ATOM 798 C C . THR A 1 106 ? 2.124 -14.287 -2.066 1.00 78.00 106 THR A C 1
ATOM 800 O O . THR A 1 106 ? 2.263 -14.682 -0.911 1.00 78.00 106 THR A O 1
ATOM 803 N N . GLY A 1 107 ? 1.539 -13.121 -2.352 1.00 70.62 107 GLY A N 1
ATOM 804 C CA . GLY A 1 107 ? 1.054 -12.204 -1.319 1.00 70.62 107 GLY A CA 1
ATOM 805 C C . GLY A 1 107 ? -0.415 -12.360 -0.937 1.00 70.62 107 GLY A C 1
ATOM 806 O O . GLY A 1 107 ? -0.871 -11.661 -0.033 1.00 70.62 107 GLY A O 1
ATOM 807 N N . HIS A 1 108 ? -1.175 -13.246 -1.592 1.00 67.69 108 HIS A N 1
ATOM 808 C CA . HIS A 1 108 ? -2.587 -13.442 -1.268 1.00 67.69 108 HIS A CA 1
ATOM 809 C C . HIS A 1 108 ? -2.759 -13.899 0.187 1.00 67.69 108 HIS A C 1
ATOM 811 O O . HIS A 1 108 ? -2.132 -14.859 0.634 1.00 67.69 108 HIS A O 1
ATOM 817 N N . THR A 1 109 ? -3.631 -13.219 0.935 1.00 72.56 109 THR A N 1
ATOM 818 C CA . THR A 1 109 ? -3.768 -13.448 2.375 1.00 72.56 109 THR A CA 1
ATOM 819 C C . THR A 1 109 ? -5.073 -14.143 2.742 1.00 72.56 109 THR A C 1
ATOM 821 O O . THR A 1 109 ? -6.128 -13.926 2.143 1.00 72.56 109 THR A O 1
ATOM 824 N N . ALA A 1 110 ? -5.022 -14.928 3.821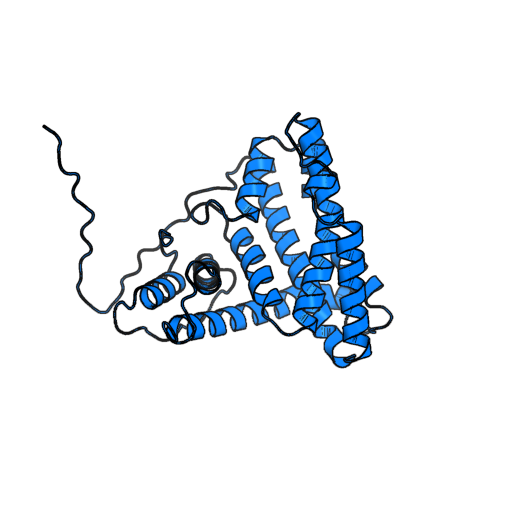 1.00 84.75 110 ALA A N 1
ATOM 825 C CA . ALA A 1 110 ? -6.193 -15.557 4.431 1.00 84.75 110 ALA A CA 1
ATOM 826 C C . ALA A 1 110 ? -7.263 -14.546 4.898 1.00 84.75 110 ALA A C 1
ATOM 828 O O . ALA A 1 110 ? -8.404 -14.944 5.140 1.00 84.75 110 ALA A O 1
ATOM 829 N N . LEU A 1 11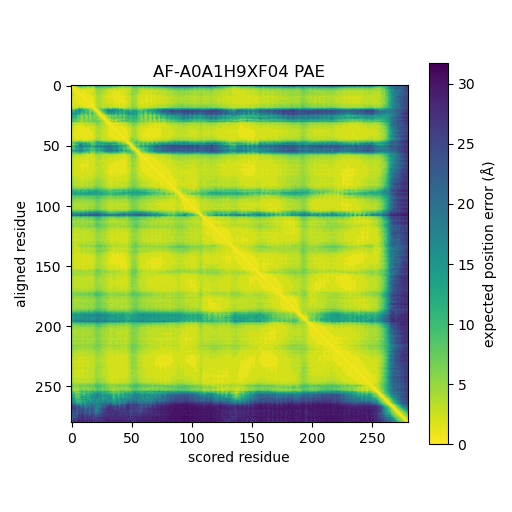1 ? -6.926 -13.247 4.987 1.00 89.81 111 LEU A N 1
ATOM 830 C CA . LEU A 1 111 ? -7.866 -12.192 5.360 1.00 89.81 111 LEU A CA 1
ATOM 831 C C . LEU A 1 111 ? -9.070 -12.164 4.418 1.00 89.81 111 LEU A C 1
ATOM 833 O O . LEU A 1 111 ? -10.197 -12.080 4.890 1.00 89.81 111 LEU A O 1
ATOM 837 N N . HIS A 1 112 ? -8.873 -12.257 3.101 1.00 88.19 112 HIS A N 1
ATOM 838 C CA . HIS A 1 112 ? -10.005 -12.117 2.184 1.00 88.19 112 HIS A CA 1
ATOM 839 C C . HIS A 1 112 ? -11.000 -13.277 2.314 1.00 88.19 112 HIS A C 1
ATOM 841 O O . HIS A 1 112 ? -12.208 -13.056 2.289 1.00 88.19 112 HIS A O 1
ATOM 847 N N . SER A 1 113 ? -10.519 -14.504 2.524 1.00 90.56 113 SER A N 1
ATOM 848 C CA . SER A 1 113 ? -11.396 -15.643 2.828 1.00 90.56 113 SER A CA 1
ATOM 849 C C . SER A 1 113 ? -12.072 -15.499 4.196 1.00 90.56 113 SER A C 1
ATOM 851 O O . SER A 1 113 ? -13.224 -15.899 4.360 1.00 90.56 113 SER A O 1
ATOM 853 N N . PHE A 1 114 ? -11.399 -14.886 5.174 1.00 93.69 114 PHE A N 1
ATOM 854 C CA . PHE A 1 114 ? -12.009 -14.539 6.458 1.00 93.69 114 PHE A CA 1
ATOM 855 C C . PHE A 1 114 ? -13.121 -13.488 6.301 1.00 93.69 114 PHE A C 1
ATOM 857 O O . PHE A 1 114 ? -14.179 -13.643 6.903 1.00 93.69 114 PHE A O 1
ATOM 864 N N . ILE A 1 115 ? -12.932 -12.460 5.465 1.00 93.56 115 ILE A N 1
ATOM 865 C CA . ILE A 1 115 ? -13.951 -11.433 5.173 1.00 93.56 115 ILE A CA 1
ATOM 866 C C . ILE A 1 115 ? -15.221 -12.070 4.608 1.00 93.56 115 ILE A C 1
ATOM 868 O O . ILE A 1 115 ? -16.320 -11.858 5.127 1.00 93.56 115 ILE A O 1
ATOM 872 N N . GLU A 1 116 ? -15.047 -12.904 3.588 1.00 93.31 116 GLU A N 1
ATOM 873 C CA . GLU A 1 116 ? -16.134 -13.605 2.911 1.00 93.31 116 GLU A CA 1
ATOM 874 C C . GLU A 1 116 ? -16.960 -14.460 3.885 1.00 93.31 116 GLU A C 1
ATOM 876 O O . GLU A 1 116 ? -18.188 -14.435 3.847 1.00 93.31 116 GLU A O 1
ATOM 881 N N . THR A 1 117 ? -16.306 -15.164 4.814 1.00 94.75 117 THR A N 1
ATOM 882 C CA . THR A 1 117 ? -16.954 -16.238 5.589 1.00 94.75 117 THR A CA 1
ATOM 883 C C . THR A 1 117 ? -17.246 -15.910 7.054 1.00 94.75 117 THR A C 1
ATOM 885 O O . THR A 1 117 ? -18.215 -16.429 7.604 1.00 94.75 117 THR A O 1
ATOM 888 N N . LYS A 1 118 ? -16.425 -15.081 7.709 1.00 95.69 118 LYS A N 1
ATOM 889 C CA . LYS A 1 118 ? -16.397 -14.944 9.178 1.00 95.69 118 LYS A CA 1
ATOM 890 C C . LYS A 1 118 ? -16.414 -13.511 9.695 1.00 95.69 118 LYS A C 1
ATOM 892 O O . LYS A 1 118 ? -16.843 -13.312 10.828 1.00 95.69 118 LYS A O 1
ATOM 897 N N . ALA A 1 119 ? -15.955 -12.531 8.917 1.00 95.62 119 ALA A N 1
ATOM 898 C CA . ALA A 1 119 ? -15.829 -11.167 9.423 1.00 95.62 119 ALA A CA 1
ATOM 899 C C . ALA A 1 119 ? -17.172 -10.584 9.881 1.00 95.62 119 ALA A C 1
ATOM 901 O O . ALA A 1 119 ? -18.223 -10.858 9.290 1.00 95.62 119 ALA A O 1
ATOM 902 N N . THR A 1 120 ? -17.128 -9.766 10.924 1.00 96.12 120 THR A N 1
ATOM 903 C CA . THR A 1 120 ? -18.280 -9.005 11.416 1.00 96.12 120 THR A CA 1
ATOM 904 C C . THR A 1 120 ? -18.385 -7.649 10.715 1.00 96.12 120 THR A C 1
ATOM 906 O O . THR A 1 120 ? -17.425 -7.171 10.108 1.00 96.12 120 THR A O 1
ATOM 909 N N . ALA A 1 121 ? -19.539 -6.986 10.837 1.00 95.19 121 ALA A N 1
ATOM 910 C CA . ALA A 1 121 ? -19.726 -5.624 10.329 1.00 95.19 121 ALA A CA 1
ATOM 911 C C . ALA A 1 121 ? -18.702 -4.637 10.922 1.00 95.19 121 ALA A C 1
ATOM 913 O O . ALA A 1 121 ? -18.143 -3.816 10.199 1.00 95.19 121 ALA A O 1
ATOM 914 N N . ALA A 1 122 ? -18.401 -4.768 12.220 1.00 94.50 122 ALA A N 1
ATOM 915 C CA . ALA A 1 122 ? -17.396 -3.949 12.894 1.00 94.50 122 ALA A CA 1
ATOM 916 C C . ALA A 1 122 ? -15.998 -4.144 12.287 1.00 94.50 122 ALA A C 1
ATOM 918 O O . ALA A 1 122 ? -15.321 -3.167 11.987 1.00 94.50 122 ALA A O 1
ATOM 919 N N . GLN A 1 123 ? -15.599 -5.391 12.021 1.00 95.69 123 GLN A N 1
ATOM 920 C CA . GLN A 1 123 ? -14.310 -5.710 11.399 1.00 95.69 123 GLN A CA 1
ATOM 921 C C . GLN A 1 123 ? -14.212 -5.157 9.970 1.00 95.69 123 GLN A C 1
ATOM 923 O O . GLN A 1 123 ? -13.194 -4.582 9.590 1.00 95.69 123 GLN A O 1
ATOM 928 N N . ILE A 1 124 ? -15.284 -5.244 9.177 1.00 94.44 124 ILE A N 1
ATOM 929 C CA . ILE A 1 124 ? -15.310 -4.602 7.854 1.00 94.44 124 ILE A CA 1
ATOM 930 C C . ILE A 1 124 ? -15.172 -3.076 7.985 1.00 94.44 124 ILE A C 1
ATOM 932 O O . ILE A 1 124 ? -14.394 -2.473 7.248 1.00 94.44 124 ILE A O 1
ATOM 936 N N . GLY A 1 125 ? -15.848 -2.454 8.955 1.00 93.50 125 GLY A N 1
ATOM 937 C CA . GLY A 1 125 ? -15.686 -1.028 9.254 1.00 93.50 125 GLY A CA 1
ATOM 938 C C . GLY A 1 125 ? -14.247 -0.649 9.630 1.00 93.50 125 GLY A C 1
ATOM 939 O O . GLY A 1 125 ? -13.729 0.361 9.151 1.00 93.50 125 GLY A O 1
ATOM 940 N N . GLU A 1 126 ? -13.562 -1.478 10.422 1.00 94.56 126 GLU A N 1
ATOM 941 C CA . GLU A 1 126 ? -12.145 -1.289 10.762 1.00 94.56 126 GLU A CA 1
ATOM 942 C C . GLU A 1 126 ? -11.237 -1.375 9.530 1.00 94.56 126 GLU A C 1
ATOM 944 O O . GLU A 1 126 ? -10.369 -0.521 9.357 1.00 94.56 126 GLU A O 1
ATOM 949 N N . LEU A 1 127 ? -11.458 -2.354 8.644 1.00 93.81 127 LEU A N 1
ATOM 950 C CA . LEU A 1 127 ? -10.729 -2.477 7.376 1.00 93.81 127 LEU A CA 1
ATOM 951 C C . LEU A 1 127 ? -10.898 -1.222 6.510 1.00 93.81 127 LEU A C 1
ATOM 953 O O . LEU A 1 127 ? -9.912 -0.691 5.995 1.00 93.81 127 LEU A O 1
ATOM 957 N N . LEU A 1 128 ? -12.134 -0.744 6.349 1.00 93.06 128 LEU A N 1
ATOM 958 C CA . LEU A 1 128 ? -12.431 0.449 5.552 1.00 93.06 128 LEU A CA 1
ATOM 959 C C . LEU A 1 128 ? -11.819 1.708 6.178 1.00 93.06 128 LEU A C 1
ATOM 961 O O . LEU A 1 128 ? -11.256 2.537 5.464 1.00 93.06 128 LEU A O 1
ATOM 965 N N . THR A 1 129 ? -11.849 1.828 7.507 1.00 93.94 129 THR A N 1
ATOM 966 C CA . THR A 1 129 ? -11.195 2.928 8.235 1.00 93.94 129 THR A CA 1
ATOM 967 C C . THR A 1 129 ? -9.679 2.896 8.040 1.00 93.94 129 THR A C 1
ATOM 969 O O . THR A 1 129 ? -9.074 3.923 7.742 1.00 93.94 129 THR A O 1
ATOM 972 N N . ALA A 1 130 ? -9.058 1.718 8.150 1.00 94.12 130 ALA A N 1
ATOM 973 C CA . ALA A 1 130 ? -7.620 1.550 7.962 1.00 94.12 130 ALA A CA 1
ATOM 974 C C . ALA A 1 130 ? -7.181 1.862 6.522 1.00 94.12 130 ALA A C 1
ATOM 976 O O . ALA A 1 130 ? -6.154 2.502 6.332 1.00 94.12 130 ALA A O 1
ATOM 977 N N . ARG A 1 131 ? -7.957 1.460 5.507 1.00 91.62 131 ARG A N 1
ATOM 978 C CA . ARG A 1 131 ? -7.636 1.736 4.094 1.00 91.62 131 ARG A CA 1
ATOM 979 C C . ARG A 1 131 ? -7.877 3.187 3.679 1.00 91.62 131 ARG A C 1
ATOM 981 O O . ARG A 1 131 ? -7.144 3.697 2.844 1.00 91.62 131 ARG A O 1
ATOM 988 N N . SER A 1 132 ? -8.906 3.832 4.227 1.00 90.50 132 SER A N 1
ATOM 989 C CA . SER A 1 132 ? -9.257 5.222 3.891 1.00 90.50 132 SER A CA 1
ATOM 990 C C . SER A 1 132 ? -8.499 6.267 4.711 1.00 90.50 132 SER A C 1
ATOM 992 O O . SER A 1 132 ? -8.551 7.445 4.380 1.00 90.50 132 SER A O 1
ATOM 994 N N . LEU A 1 133 ? -7.849 5.853 5.804 1.00 92.12 133 LEU A N 1
ATOM 995 C CA . LEU A 1 133 ? -7.207 6.732 6.786 1.00 92.12 133 LEU A CA 1
ATOM 996 C C . LEU A 1 133 ? -8.129 7.827 7.359 1.00 92.12 133 LEU A C 1
ATOM 998 O O . LEU A 1 133 ? -7.658 8.838 7.874 1.00 92.12 133 LEU A O 1
ATOM 1002 N N . THR A 1 134 ? -9.447 7.603 7.361 1.00 87.88 134 THR A N 1
ATOM 1003 C CA . THR A 1 134 ? -10.457 8.551 7.881 1.00 87.88 134 THR A CA 1
ATOM 1004 C C . THR A 1 134 ? -10.305 8.876 9.372 1.00 87.88 134 THR A C 1
ATOM 1006 O O . THR A 1 134 ? -10.856 9.865 9.848 1.00 87.88 134 THR A O 1
ATOM 1009 N N . ALA A 1 135 ? -9.528 8.081 10.113 1.00 89.00 135 ALA A N 1
ATOM 1010 C CA . ALA A 1 135 ? -9.161 8.330 11.504 1.00 89.00 135 ALA A CA 1
ATOM 1011 C C . ALA A 1 135 ? -7.649 8.137 11.724 1.00 89.00 135 ALA A C 1
ATOM 1013 O O . ALA A 1 135 ? -7.240 7.238 12.459 1.00 89.00 135 ALA A O 1
ATOM 1014 N N . VAL A 1 136 ? -6.814 8.969 11.086 1.00 90.38 136 VAL A N 1
ATOM 1015 C CA . VAL A 1 136 ? -5.337 8.841 11.081 1.00 90.38 136 VAL A CA 1
ATOM 1016 C C . VAL A 1 136 ? -4.702 8.671 12.473 1.00 90.38 136 VAL A C 1
ATOM 1018 O O . VAL A 1 136 ? -3.720 7.950 12.632 1.00 90.38 136 VAL A O 1
ATOM 1021 N N . GLU A 1 137 ? -5.305 9.245 13.514 1.00 89.06 137 GLU A N 1
ATOM 1022 C CA . GLU A 1 137 ? -4.847 9.135 14.909 1.00 89.06 137 GLU A CA 1
ATOM 1023 C C . GLU A 1 137 ? -5.052 7.756 15.540 1.00 89.06 137 GLU A C 1
ATOM 1025 O O . GLU A 1 137 ? -4.538 7.466 16.621 1.00 89.06 137 GLU A O 1
ATOM 1030 N N . ARG A 1 138 ? -5.843 6.909 14.882 1.00 91.38 138 ARG A N 1
ATOM 1031 C CA . ARG A 1 138 ? -6.261 5.600 15.384 1.00 91.38 138 ARG A CA 1
ATOM 1032 C C . ARG A 1 138 ? -5.802 4.443 14.513 1.00 91.38 138 ARG A C 1
ATOM 1034 O O . ARG A 1 138 ? -5.823 3.308 14.984 1.00 91.38 138 ARG A O 1
ATOM 1041 N N . VAL A 1 139 ? -5.446 4.705 13.257 1.00 93.75 139 VAL A N 1
ATOM 1042 C CA . VAL A 1 139 ? -5.008 3.660 12.326 1.00 93.75 139 VAL A CA 1
ATOM 1043 C C . VAL A 1 139 ? -3.599 3.169 12.676 1.00 93.75 139 VAL A C 1
ATOM 1045 O O . VAL A 1 139 ? -2.750 3.963 13.096 1.00 93.75 139 VAL A O 1
ATOM 1048 N N . PRO A 1 140 ? -3.325 1.866 12.499 1.00 94.06 140 PRO A N 1
ATOM 1049 C CA . PRO A 1 140 ? -2.016 1.304 12.794 1.00 94.06 140 PRO A CA 1
ATOM 1050 C C . PRO A 1 140 ? -0.961 1.793 11.793 1.00 94.06 140 PRO A C 1
ATOM 1052 O O . PRO A 1 140 ? -1.265 2.066 10.631 1.00 94.06 140 PRO A O 1
ATOM 1055 N N . THR A 1 141 ? 0.307 1.819 12.209 1.00 95.44 141 THR A N 1
ATOM 1056 C CA . THR A 1 141 ? 1.449 2.219 11.362 1.00 95.44 141 THR A CA 1
ATOM 1057 C C . THR A 1 141 ? 1.493 1.490 10.019 1.00 95.44 141 THR A C 1
ATOM 1059 O O . THR A 1 141 ? 1.797 2.096 8.996 1.00 95.44 141 THR A O 1
ATOM 1062 N N . VAL A 1 142 ? 1.119 0.206 9.986 1.00 95.81 142 VAL A N 1
ATOM 1063 C CA . VAL A 1 142 ? 1.097 -0.583 8.743 1.00 95.81 142 VAL A CA 1
ATOM 1064 C C . VAL A 1 142 ? 0.083 -0.067 7.714 1.00 95.81 142 VAL A C 1
ATOM 1066 O O . VAL A 1 142 ? 0.290 -0.253 6.519 1.00 95.81 142 VAL A O 1
ATOM 1069 N N . ALA A 1 143 ? -0.990 0.601 8.152 1.00 96.38 143 ALA A N 1
ATOM 1070 C CA . ALA A 1 143 ? -1.958 1.230 7.258 1.00 96.38 143 ALA A CA 1
ATOM 1071 C C . ALA A 1 143 ? -1.395 2.524 6.649 1.00 96.38 143 ALA A C 1
ATOM 1073 O O . ALA A 1 143 ? -1.515 2.732 5.442 1.00 96.38 143 ALA A O 1
ATOM 1074 N N . LEU A 1 144 ? -0.697 3.338 7.454 1.00 96.31 144 LEU A N 1
ATOM 1075 C CA . LEU A 1 144 ? 0.042 4.503 6.951 1.00 96.31 144 LEU A CA 1
ATOM 1076 C C . LEU A 1 144 ? 1.109 4.080 5.935 1.00 96.31 144 LEU A C 1
ATOM 1078 O O . LEU A 1 144 ? 1.189 4.668 4.864 1.00 96.31 144 LEU A O 1
ATOM 1082 N N . ALA A 1 145 ? 1.864 3.015 6.217 1.00 97.75 145 ALA A N 1
ATOM 1083 C CA . ALA A 1 145 ? 2.874 2.487 5.300 1.00 97.75 145 ALA A CA 1
ATOM 1084 C C . ALA A 1 145 ? 2.293 2.021 3.954 1.00 97.75 145 ALA A C 1
ATOM 1086 O O . ALA A 1 145 ? 2.897 2.259 2.903 1.00 97.75 145 ALA A O 1
ATOM 1087 N N . ALA A 1 146 ? 1.110 1.397 3.959 1.00 96.50 146 ALA A N 1
ATOM 1088 C CA . ALA A 1 146 ? 0.421 1.007 2.730 1.00 96.50 146 ALA A CA 1
ATOM 1089 C C . ALA A 1 146 ? 0.003 2.234 1.899 1.00 96.50 146 ALA A C 1
ATOM 1091 O O . ALA A 1 146 ? 0.290 2.302 0.702 1.00 96.50 146 ALA A O 1
ATOM 1092 N N . HIS A 1 147 ? -0.593 3.244 2.539 1.00 96.50 147 HIS A N 1
ATOM 1093 C CA . HIS A 1 147 ? -0.991 4.487 1.870 1.00 96.50 147 HIS A CA 1
ATOM 1094 C C . HIS A 1 147 ? 0.204 5.296 1.354 1.00 96.50 147 HIS A C 1
ATOM 1096 O O . HIS A 1 147 ? 0.219 5.731 0.202 1.00 96.50 147 HIS A O 1
ATOM 1102 N N . ASN A 1 148 ? 1.245 5.448 2.174 1.00 97.12 148 ASN A N 1
ATOM 1103 C CA . ASN A 1 148 ? 2.471 6.147 1.802 1.00 97.12 148 ASN A CA 1
ATOM 1104 C C . ASN A 1 148 ? 3.150 5.475 0.609 1.00 97.12 148 ASN A C 1
ATOM 1106 O O . ASN A 1 148 ? 3.587 6.164 -0.308 1.00 97.12 148 ASN A O 1
ATOM 1110 N N . THR A 1 149 ? 3.185 4.139 0.568 1.00 98.06 149 THR A N 1
ATOM 1111 C CA . THR A 1 149 ? 3.675 3.391 -0.602 1.00 98.06 149 THR A CA 1
ATOM 1112 C C . THR A 1 149 ? 2.897 3.757 -1.859 1.00 98.06 149 THR A C 1
ATOM 1114 O O . THR A 1 149 ? 3.512 4.113 -2.861 1.00 98.06 149 THR A O 1
ATOM 1117 N N . MET A 1 150 ? 1.562 3.761 -1.807 1.00 95.94 150 MET A N 1
ATOM 1118 C CA . MET A 1 150 ? 0.741 4.154 -2.955 1.00 95.94 150 MET A CA 1
ATOM 1119 C C . MET A 1 150 ? 1.079 5.569 -3.442 1.00 95.94 150 MET A C 1
ATOM 1121 O O . MET A 1 150 ? 1.277 5.770 -4.643 1.00 95.94 150 MET A O 1
ATOM 1125 N N . ARG A 1 151 ? 1.173 6.545 -2.532 1.00 95.31 151 ARG A N 1
ATOM 1126 C CA . ARG A 1 151 ? 1.473 7.948 -2.865 1.00 95.31 151 ARG A CA 1
ATOM 1127 C C . ARG A 1 151 ? 2.891 8.118 -3.425 1.00 95.31 151 ARG A C 1
ATOM 1129 O O . ARG A 1 151 ? 3.059 8.721 -4.482 1.00 95.31 151 ARG A O 1
ATOM 1136 N N . VAL A 1 152 ? 3.899 7.531 -2.778 1.00 96.12 152 VAL A N 1
ATOM 1137 C CA . VAL A 1 152 ? 5.305 7.592 -3.215 1.00 96.12 152 VAL A CA 1
ATOM 1138 C C . VAL A 1 152 ? 5.500 6.935 -4.581 1.00 96.12 152 VAL A C 1
ATOM 1140 O O . VAL A 1 152 ? 6.199 7.492 -5.424 1.00 96.12 152 VAL A O 1
ATOM 1143 N N . MET A 1 153 ? 4.873 5.781 -4.830 1.00 95.94 153 MET A N 1
ATOM 1144 C CA . MET A 1 153 ? 4.997 5.082 -6.114 1.00 95.94 153 MET A CA 1
ATOM 1145 C C . MET A 1 153 ? 4.231 5.785 -7.233 1.00 95.94 153 MET A C 1
ATOM 1147 O O . MET A 1 153 ? 4.703 5.815 -8.366 1.00 95.94 153 MET A O 1
ATOM 1151 N N . SER A 1 154 ? 3.075 6.382 -6.931 1.00 91.62 154 SER A N 1
ATOM 1152 C CA . SER A 1 154 ? 2.283 7.116 -7.929 1.00 91.62 154 SER A CA 1
ATOM 1153 C C . SER A 1 154 ? 2.980 8.387 -8.418 1.00 91.62 154 SER A C 1
ATOM 1155 O O . SER A 1 154 ? 2.809 8.746 -9.580 1.00 91.62 154 SER A O 1
ATOM 1157 N N . ASN A 1 155 ? 3.794 9.011 -7.561 1.00 90.06 155 ASN A N 1
ATOM 1158 C CA . ASN A 1 155 ? 4.587 10.207 -7.870 1.00 90.06 155 ASN A CA 1
ATOM 1159 C C . ASN A 1 155 ? 6.021 9.894 -8.347 1.00 90.06 155 ASN A C 1
ATOM 1161 O O . ASN A 1 155 ? 6.835 10.805 -8.495 1.00 90.06 155 ASN A O 1
ATOM 1165 N N . ALA A 1 156 ? 6.361 8.618 -8.547 1.00 93.12 156 ALA A N 1
ATOM 1166 C CA . ALA A 1 156 ? 7.662 8.202 -9.061 1.00 93.12 156 ALA A CA 1
ATOM 1167 C C . ALA A 1 156 ? 7.710 8.254 -10.601 1.00 93.12 156 ALA A C 1
ATOM 1169 O O . ALA A 1 156 ? 6.822 8.786 -11.266 1.00 93.12 156 ALA A O 1
ATOM 1170 N N . ASP A 1 157 ? 8.762 7.684 -11.189 1.00 95.19 157 ASP A N 1
ATOM 1171 C CA . ASP A 1 157 ? 8.839 7.499 -12.636 1.00 95.19 157 ASP A CA 1
ATOM 1172 C C . ASP A 1 157 ? 7.737 6.564 -13.168 1.00 95.19 157 ASP A C 1
ATOM 1174 O O . ASP A 1 157 ? 7.122 5.782 -12.435 1.00 95.19 157 ASP A O 1
ATOM 1178 N N . THR A 1 158 ? 7.520 6.607 -14.483 1.00 96.06 158 THR A N 1
ATOM 1179 C CA . THR A 1 158 ? 6.448 5.865 -15.151 1.00 96.06 158 THR A CA 1
ATOM 1180 C C . THR A 1 158 ? 6.503 4.353 -14.914 1.00 96.06 158 THR A C 1
ATOM 1182 O O . THR A 1 158 ? 5.442 3.757 -14.727 1.00 96.06 158 THR A O 1
ATOM 1185 N N . ALA A 1 159 ? 7.688 3.728 -14.891 1.00 95.56 159 ALA A N 1
ATOM 1186 C CA . ALA A 1 159 ? 7.816 2.280 -14.703 1.00 95.56 159 ALA A CA 1
ATOM 1187 C C . ALA A 1 159 ? 7.399 1.872 -13.289 1.00 95.56 159 ALA A C 1
ATOM 1189 O O . ALA A 1 159 ? 6.596 0.954 -13.111 1.00 95.56 159 ALA A O 1
ATOM 1190 N N . THR A 1 160 ? 7.906 2.603 -12.296 1.00 96.56 160 THR A N 1
ATOM 1191 C CA . THR A 1 160 ? 7.570 2.420 -10.883 1.00 96.56 160 THR A CA 1
ATOM 1192 C C . THR A 1 160 ? 6.064 2.583 -10.662 1.00 96.56 160 THR A C 1
ATOM 1194 O O . THR A 1 160 ? 5.400 1.698 -10.114 1.00 96.56 160 THR A O 1
ATOM 1197 N N . ALA A 1 161 ? 5.488 3.675 -11.167 1.00 96.56 161 ALA A N 1
ATOM 1198 C CA . ALA A 1 161 ? 4.067 3.949 -11.015 1.00 96.56 161 ALA A CA 1
ATOM 1199 C C . ALA A 1 161 ? 3.191 2.898 -11.727 1.00 96.56 161 ALA A C 1
ATOM 1201 O O . ALA A 1 161 ? 2.162 2.477 -11.193 1.00 96.56 161 ALA A O 1
ATOM 1202 N N . ALA A 1 162 ? 3.594 2.441 -12.919 1.00 96.81 162 ALA A N 1
ATOM 1203 C CA . ALA A 1 162 ? 2.886 1.398 -13.661 1.00 96.81 162 ALA A CA 1
ATOM 1204 C C . ALA A 1 162 ? 2.912 0.048 -12.928 1.00 96.81 162 ALA A C 1
ATOM 1206 O O . ALA A 1 162 ? 1.860 -0.573 -12.773 1.00 96.81 162 ALA A O 1
ATOM 1207 N N . GLY A 1 163 ? 4.074 -0.370 -12.417 1.00 97.12 163 GLY A N 1
ATOM 1208 C CA . GLY A 1 163 ? 4.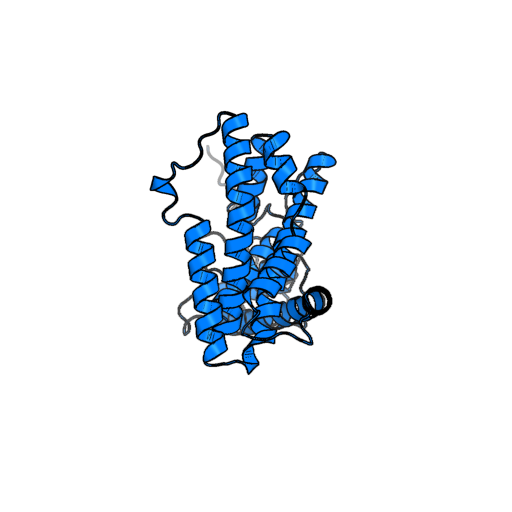229 -1.636 -11.699 1.00 97.12 163 GLY A CA 1
ATOM 1209 C C . GLY A 1 163 ? 3.385 -1.712 -10.435 1.00 97.12 163 GLY A C 1
ATOM 1210 O O . GLY A 1 163 ? 2.634 -2.673 -10.252 1.00 97.12 163 GLY A O 1
ATOM 1211 N N . HIS A 1 164 ? 3.437 -0.662 -9.609 1.00 97.31 164 HIS A N 1
ATOM 1212 C CA . HIS A 1 164 ? 2.591 -0.562 -8.422 1.00 97.31 164 HIS A CA 1
ATOM 1213 C C . HIS A 1 164 ? 1.102 -0.620 -8.794 1.00 97.31 164 HIS A C 1
ATOM 1215 O O . HIS A 1 164 ? 0.367 -1.448 -8.258 1.00 97.31 164 HIS A O 1
ATOM 1221 N N . ARG A 1 165 ? 0.647 0.200 -9.757 1.00 96.25 165 ARG A N 1
ATOM 1222 C CA . ARG A 1 165 ? -0.763 0.214 -10.194 1.00 96.25 165 ARG A CA 1
ATOM 1223 C C . ARG A 1 165 ? -1.238 -1.140 -10.709 1.00 96.25 165 ARG A C 1
ATOM 1225 O O . ARG A 1 165 ? -2.357 -1.536 -10.395 1.00 96.25 165 ARG A O 1
ATOM 1232 N N . ALA A 1 166 ? -0.412 -1.841 -11.481 1.00 96.62 166 ALA A N 1
ATOM 1233 C CA . ALA A 1 166 ? -0.751 -3.162 -11.989 1.00 96.62 166 ALA A CA 1
ATOM 1234 C C . ALA A 1 166 ? -0.963 -4.150 -10.835 1.00 96.62 166 ALA A C 1
ATOM 1236 O O . ALA A 1 166 ? -2.030 -4.756 -10.737 1.00 96.62 166 ALA A O 1
ATOM 1237 N N . ALA A 1 167 ? -0.007 -4.259 -9.911 1.00 96.00 167 ALA A N 1
ATOM 1238 C CA . ALA A 1 167 ? -0.151 -5.140 -8.755 1.00 96.00 167 ALA A CA 1
ATOM 1239 C C . ALA A 1 167 ? -1.358 -4.768 -7.874 1.00 96.00 167 ALA A C 1
ATOM 1241 O O . ALA A 1 167 ? -2.135 -5.651 -7.509 1.00 96.00 167 ALA A O 1
ATOM 1242 N N . SER A 1 168 ? -1.580 -3.479 -7.594 1.00 94.62 168 SER A N 1
ATOM 1243 C CA . SER A 1 168 ? -2.760 -3.019 -6.850 1.00 94.62 168 SER A CA 1
ATOM 1244 C C . SER A 1 168 ? -4.068 -3.388 -7.551 1.00 94.62 168 SER A C 1
ATOM 1246 O O . SER A 1 168 ? -4.984 -3.878 -6.899 1.00 94.62 168 SER A O 1
ATOM 1248 N N . ALA A 1 169 ? -4.161 -3.225 -8.875 1.00 94.88 169 ALA A N 1
ATOM 1249 C CA . ALA A 1 169 ? -5.356 -3.599 -9.630 1.00 94.88 169 ALA A CA 1
ATOM 1250 C C . ALA A 1 169 ? -5.628 -5.115 -9.578 1.00 94.88 169 ALA A C 1
ATOM 1252 O O . ALA A 1 169 ? -6.776 -5.527 -9.408 1.00 94.88 169 ALA A O 1
ATOM 1253 N N . ALA A 1 170 ? -4.583 -5.945 -9.648 1.00 93.50 170 ALA A N 1
ATOM 1254 C CA . ALA A 1 170 ? -4.711 -7.393 -9.480 1.00 93.50 170 ALA A CA 1
ATOM 1255 C C . ALA A 1 170 ? -5.158 -7.788 -8.059 1.00 93.50 170 ALA A C 1
ATOM 1257 O O . ALA A 1 170 ? -6.001 -8.669 -7.896 1.00 93.50 170 ALA A O 1
ATOM 1258 N N . LEU A 1 171 ? -4.639 -7.126 -7.020 1.00 92.00 171 LEU A N 1
ATOM 1259 C CA . LEU A 1 171 ? -5.062 -7.344 -5.630 1.00 92.00 171 LEU A CA 1
ATOM 1260 C C . LEU A 1 171 ? -6.517 -6.900 -5.400 1.00 92.00 171 LEU A C 1
ATOM 1262 O O . LEU A 1 171 ? -7.288 -7.601 -4.738 1.00 92.00 171 LEU A O 1
ATOM 1266 N N . SER A 1 172 ? -6.925 -5.772 -5.986 1.00 89.94 172 SER A N 1
ATOM 1267 C CA . SER A 1 172 ? -8.316 -5.305 -5.987 1.00 89.94 172 SER A CA 1
ATOM 1268 C C . SER A 1 172 ? -9.254 -6.327 -6.624 1.00 89.94 172 SER A C 1
ATOM 1270 O O . SER A 1 172 ? -10.261 -6.675 -6.015 1.00 89.94 172 SER A O 1
ATOM 1272 N N . LEU A 1 173 ? -8.886 -6.900 -7.774 1.00 88.25 173 LEU A N 1
ATOM 1273 C CA . LEU A 1 173 ? -9.675 -7.945 -8.434 1.00 88.25 173 LEU A CA 1
ATOM 1274 C C . LEU A 1 173 ? -9.960 -9.148 -7.517 1.00 88.25 173 LEU A C 1
ATOM 1276 O O . LEU A 1 173 ? -11.068 -9.689 -7.518 1.00 88.25 173 LEU A O 1
ATOM 1280 N N . LEU A 1 174 ? -8.983 -9.553 -6.701 1.00 84.25 174 LEU A N 1
ATOM 1281 C CA . LEU A 1 174 ? -9.145 -10.655 -5.747 1.00 84.25 174 LEU A CA 1
ATOM 1282 C C . LEU A 1 174 ? -9.961 -10.257 -4.509 1.00 84.25 174 LEU A C 1
ATOM 1284 O O . LEU A 1 174 ? -10.721 -11.070 -3.977 1.00 84.25 174 LEU A O 1
ATOM 1288 N N . SER A 1 175 ? -9.777 -9.030 -4.023 1.00 87.25 175 SER A N 1
ATOM 1289 C CA . SER A 1 175 ? -10.344 -8.582 -2.749 1.00 87.25 175 SER A CA 1
ATOM 1290 C C . SER A 1 175 ? -11.769 -8.042 -2.866 1.00 87.25 175 SER A C 1
ATOM 1292 O O . SER A 1 175 ? -12.576 -8.319 -1.980 1.00 87.25 175 SER A O 1
ATOM 1294 N N . GLU A 1 176 ? -12.117 -7.346 -3.951 1.00 89.12 176 GLU A N 1
ATOM 1295 C CA . GLU A 1 176 ? -13.442 -6.738 -4.149 1.00 89.12 176 GLU A CA 1
ATOM 1296 C C . GLU A 1 176 ? -14.549 -7.798 -4.191 1.00 89.12 176 GLU A C 1
ATOM 1298 O O . GLU A 1 176 ? -15.561 -7.661 -3.506 1.00 89.12 176 GLU A O 1
ATOM 1303 N N . ARG A 1 177 ? -14.325 -8.918 -4.892 1.00 86.69 177 ARG A N 1
ATOM 1304 C CA . ARG A 1 177 ? -15.282 -10.040 -4.938 1.00 86.69 177 ARG A CA 1
ATOM 1305 C C . ARG A 1 177 ? -15.564 -10.622 -3.552 1.00 86.69 177 ARG A C 1
ATOM 1307 O O . ARG A 1 177 ? -16.713 -10.883 -3.205 1.00 86.69 177 ARG A O 1
ATOM 1314 N N . LYS A 1 178 ? -14.511 -10.820 -2.755 1.00 90.75 178 LYS A N 1
ATOM 1315 C CA . LYS A 1 178 ? -14.615 -11.392 -1.404 1.00 90.75 178 LYS A CA 1
ATOM 1316 C C . LYS A 1 178 ? -15.226 -10.404 -0.412 1.00 90.75 178 LYS A C 1
ATOM 1318 O O . LYS A 1 178 ? -15.988 -10.812 0.462 1.00 90.75 178 LYS A O 1
ATOM 1323 N N . LEU A 1 179 ? -14.942 -9.112 -0.573 1.00 90.94 179 LEU A N 1
ATOM 1324 C CA . LEU A 1 179 ? -15.576 -8.051 0.202 1.00 90.94 179 LEU A CA 1
ATOM 1325 C C . LEU A 1 179 ? -17.074 -7.952 -0.108 1.00 90.94 179 LEU A C 1
ATOM 1327 O O . LEU A 1 179 ? -17.868 -7.935 0.827 1.00 90.94 179 LEU A O 1
ATOM 1331 N N . ALA A 1 180 ? -17.467 -7.968 -1.384 1.00 90.06 180 ALA A N 1
ATOM 1332 C CA . ALA A 1 180 ? -18.872 -7.952 -1.793 1.00 90.06 180 ALA A CA 1
ATOM 1333 C C . ALA A 1 180 ? -19.650 -9.150 -1.221 1.00 90.06 180 ALA A C 1
ATOM 1335 O O . ALA A 1 180 ? -20.719 -8.970 -0.640 1.00 90.06 180 ALA A O 1
ATOM 1336 N N . ALA A 1 181 ? -19.079 -10.359 -1.288 1.00 91.38 181 ALA A N 1
ATOM 1337 C CA . ALA A 1 181 ? -19.671 -11.550 -0.677 1.00 91.38 181 ALA A CA 1
ATOM 1338 C C . ALA A 1 181 ? -19.828 -11.415 0.852 1.00 91.38 181 ALA A C 1
ATOM 1340 O O . ALA A 1 181 ? -20.868 -11.775 1.407 1.00 91.38 181 ALA A O 1
ATOM 1341 N N . GLY A 1 182 ? -18.823 -10.852 1.535 1.00 93.88 182 GLY A N 1
ATOM 1342 C CA . GLY A 1 182 ? -18.881 -10.578 2.973 1.00 93.88 182 GLY A CA 1
ATOM 1343 C C . GLY A 1 182 ? -19.951 -9.546 3.351 1.00 93.88 182 GLY A C 1
ATOM 1344 O O . GLY A 1 182 ? -20.682 -9.758 4.318 1.00 93.88 182 GLY A O 1
ATOM 1345 N N . LEU A 1 183 ? -20.083 -8.463 2.577 1.00 94.06 183 LEU A N 1
ATOM 1346 C CA . LEU A 1 183 ? -21.122 -7.442 2.764 1.00 94.06 183 LEU A CA 1
ATOM 1347 C C . LEU A 1 183 ? -22.523 -8.032 2.565 1.00 94.06 183 LEU A C 1
ATOM 1349 O O . LEU A 1 183 ? -23.378 -7.872 3.435 1.00 94.06 183 LEU A O 1
ATOM 1353 N N . HIS A 1 184 ? -22.721 -8.797 1.487 1.00 93.94 184 HIS A N 1
ATOM 1354 C CA . HIS A 1 184 ? -23.977 -9.490 1.204 1.00 93.94 184 HIS A CA 1
ATOM 1355 C C . HIS A 1 184 ? -24.371 -10.446 2.341 1.00 93.94 184 HIS A C 1
ATOM 1357 O O . HIS A 1 184 ? -25.507 -10.418 2.809 1.00 93.94 184 HIS A O 1
ATOM 1363 N N . ARG A 1 185 ? -23.425 -11.251 2.852 1.00 95.69 185 ARG A N 1
ATOM 1364 C CA . ARG A 1 185 ? -23.655 -12.153 3.998 1.00 95.69 185 ARG A CA 1
ATOM 1365 C C . ARG A 1 185 ? -24.152 -11.415 5.247 1.00 95.69 185 ARG A C 1
ATOM 1367 O O . ARG A 1 185 ? -24.898 -11.993 6.031 1.00 95.69 185 ARG A O 1
ATOM 1374 N N . LEU A 1 186 ? -23.717 -10.174 5.452 1.00 96.38 186 LEU A N 1
ATOM 1375 C CA . LEU A 1 186 ? -24.070 -9.359 6.615 1.00 96.38 186 LEU A CA 1
ATOM 1376 C C . LEU A 1 186 ? -25.308 -8.476 6.392 1.00 96.38 186 LEU A C 1
ATOM 1378 O O . LEU A 1 186 ? -25.674 -7.733 7.299 1.00 96.38 186 LEU A O 1
ATOM 1382 N N . GLY A 1 187 ? -25.934 -8.522 5.209 1.00 95.06 187 GLY A N 1
ATOM 1383 C CA . GLY A 1 187 ? -27.038 -7.626 4.854 1.00 95.06 187 GLY A CA 1
ATOM 1384 C C . GLY A 1 187 ? -26.627 -6.150 4.789 1.00 95.06 187 GLY A C 1
ATOM 1385 O O . GLY A 1 187 ? -27.468 -5.272 4.970 1.00 95.06 187 GLY A O 1
ATOM 1386 N N . LEU A 1 188 ? -25.336 -5.869 4.581 1.00 92.88 188 LEU A N 1
ATOM 1387 C CA . LEU A 1 188 ? -24.813 -4.511 4.452 1.00 92.88 188 LEU A CA 1
ATOM 1388 C C . LEU A 1 188 ? -24.875 -4.053 2.990 1.00 92.88 188 LEU A C 1
ATOM 1390 O O . LEU A 1 188 ? -24.664 -4.872 2.090 1.00 92.88 188 LEU A O 1
ATOM 1394 N N . PRO A 1 189 ? -25.106 -2.753 2.737 1.00 88.50 189 PRO A N 1
ATOM 1395 C CA . PRO A 1 189 ? -25.058 -2.223 1.384 1.00 88.50 189 PRO A CA 1
ATOM 1396 C C . PRO A 1 189 ? -23.651 -2.404 0.802 1.00 88.50 189 PRO A C 1
ATOM 1398 O O . PRO A 1 189 ? -22.644 -2.153 1.468 1.00 88.50 189 PRO A O 1
ATOM 1401 N N . HIS A 1 190 ? -23.590 -2.823 -0.456 1.00 82.94 190 HIS A N 1
ATOM 1402 C CA . HIS A 1 190 ? -22.391 -2.748 -1.280 1.00 82.94 190 HIS A CA 1
ATOM 1403 C C . HIS A 1 190 ? -22.732 -1.940 -2.535 1.00 82.94 190 HIS A C 1
ATOM 1405 O O . HIS A 1 190 ? -23.885 -1.985 -2.970 1.00 82.94 190 HIS A O 1
ATOM 1411 N N . PRO A 1 191 ? -21.766 -1.220 -3.127 1.00 75.00 191 PRO A N 1
ATOM 1412 C CA . PRO A 1 191 ? -22.035 -0.430 -4.318 1.00 75.00 191 PRO A CA 1
ATOM 1413 C C . PRO A 1 191 ? -22.562 -1.320 -5.447 1.00 75.00 191 PRO A C 1
ATOM 1415 O O . PRO A 1 191 ? -22.086 -2.448 -5.636 1.00 75.00 191 PRO A O 1
ATOM 1418 N N . ALA A 1 192 ? -23.563 -0.831 -6.172 1.00 74.94 192 ALA A N 1
ATOM 1419 C CA . ALA A 1 192 ? -24.035 -1.474 -7.388 1.00 74.94 192 ALA A CA 1
ATOM 1420 C C . ALA A 1 192 ? -22.913 -1.455 -8.444 1.00 74.94 192 ALA A C 1
ATOM 1422 O O . ALA A 1 192 ? -22.078 -0.551 -8.426 1.00 74.94 192 ALA A O 1
ATOM 1423 N N . PRO A 1 193 ? -22.873 -2.403 -9.400 1.00 71.69 193 PRO A N 1
ATOM 1424 C CA . PRO A 1 193 ? -21.842 -2.421 -10.443 1.00 71.69 193 PRO A CA 1
ATOM 1425 C C . PRO A 1 193 ? -21.689 -1.087 -11.193 1.00 71.69 193 PRO A C 1
ATOM 1427 O O . PRO A 1 193 ? -20.579 -0.713 -11.559 1.00 71.69 193 PRO A O 1
ATOM 1430 N N . GLU A 1 194 ? -22.790 -0.353 -11.366 1.00 71.06 194 GLU A N 1
ATOM 1431 C CA . GLU A 1 194 ? -22.843 0.966 -12.011 1.00 71.06 194 GLU A CA 1
ATOM 1432 C C . GLU A 1 194 ? -22.162 2.072 -11.182 1.00 71.06 194 GLU A C 1
ATOM 1434 O O . GLU A 1 194 ? -21.622 3.024 -11.739 1.00 71.06 194 GLU A O 1
ATOM 1439 N N . GLU A 1 195 ? -22.117 1.925 -9.856 1.00 74.69 195 GLU A N 1
ATOM 1440 C CA . GLU A 1 195 ? -21.486 2.875 -8.928 1.00 74.69 195 GLU A CA 1
ATOM 1441 C C . GLU A 1 195 ? -19.969 2.652 -8.801 1.00 74.69 195 GLU A C 1
ATOM 1443 O O . GLU A 1 195 ? -19.243 3.527 -8.333 1.00 74.69 195 GLU A O 1
ATOM 1448 N N . VAL A 1 196 ? -19.464 1.488 -9.230 1.00 71.88 196 VAL A N 1
ATOM 1449 C CA . VAL A 1 196 ? -18.045 1.099 -9.106 1.00 71.88 196 VAL A CA 1
ATOM 1450 C C . VAL A 1 196 ? -17.157 1.772 -10.174 1.00 71.88 196 VAL A C 1
ATOM 1452 O O . VAL A 1 196 ? -15.928 1.705 -10.103 1.00 71.88 196 VAL A O 1
ATOM 1455 N N . GLY A 1 197 ? -17.745 2.500 -11.130 1.00 78.50 197 GLY A N 1
ATOM 1456 C CA . GLY A 1 197 ? -17.039 3.275 -12.154 1.00 78.50 197 GLY A CA 1
ATOM 1457 C C . GLY A 1 197 ? -16.348 2.400 -13.205 1.00 78.50 197 GLY A C 1
ATOM 1458 O O . GLY A 1 197 ? -16.832 2.273 -14.323 1.00 78.50 197 GLY A O 1
ATOM 1459 N N . GLU A 1 198 ? -15.218 1.785 -12.852 1.00 85.12 198 GLU A N 1
ATOM 1460 C CA . GLU A 1 198 ? -14.478 0.840 -13.702 1.00 85.12 198 GLU A CA 1
ATOM 1461 C C . GLU A 1 198 ? -14.383 -0.516 -12.999 1.00 85.12 198 GLU A C 1
ATOM 1463 O O . GLU A 1 198 ? -13.894 -0.597 -11.870 1.00 85.12 198 GLU A O 1
ATOM 1468 N N . ALA A 1 199 ? -14.779 -1.595 -13.677 1.00 87.38 199 ALA A N 1
ATOM 1469 C CA . ALA A 1 199 ? -14.682 -2.947 -13.131 1.00 87.38 199 ALA A CA 1
ATOM 1470 C C . ALA A 1 199 ? -13.218 -3.361 -12.876 1.00 87.38 199 ALA A C 1
ATOM 1472 O O . ALA A 1 199 ? -12.321 -3.059 -13.668 1.00 87.38 199 ALA A O 1
ATOM 1473 N N . ALA A 1 200 ? -12.965 -4.125 -11.808 1.00 87.88 200 ALA A N 1
ATOM 1474 C CA . ALA A 1 200 ? -11.607 -4.526 -11.428 1.00 87.88 200 ALA A CA 1
ATOM 1475 C C . ALA A 1 200 ? -10.844 -5.290 -12.531 1.00 87.88 200 ALA A C 1
ATOM 1477 O O . ALA A 1 200 ? -9.637 -5.103 -12.689 1.00 87.88 200 ALA A O 1
ATOM 1478 N N . GLU A 1 201 ? -11.535 -6.109 -13.332 1.00 90.50 201 GLU A N 1
ATOM 1479 C CA . GLU A 1 201 ? -10.938 -6.832 -14.469 1.00 90.50 201 GLU A CA 1
ATOM 1480 C C . GLU A 1 201 ? -10.444 -5.882 -15.568 1.00 90.50 201 GLU A C 1
ATOM 1482 O O . GLU A 1 201 ? -9.348 -6.058 -16.110 1.00 90.50 201 GLU A O 1
ATOM 1487 N N . GLN A 1 202 ? -11.225 -4.839 -15.865 1.00 92.31 202 GLN A N 1
ATOM 1488 C CA . GLN A 1 202 ? -10.862 -3.806 -16.836 1.00 92.31 202 GLN A CA 1
ATOM 1489 C C . GLN A 1 202 ? -9.677 -2.984 -16.320 1.00 92.31 202 GLN A C 1
ATOM 1491 O O . GLN A 1 202 ? -8.701 -2.791 -17.048 1.00 92.31 202 GLN A O 1
ATOM 1496 N N . ARG A 1 203 ? -9.698 -2.613 -15.032 1.00 93.69 203 ARG A N 1
ATOM 1497 C CA . ARG A 1 203 ? -8.604 -1.896 -14.363 1.00 93.69 203 ARG A CA 1
ATOM 1498 C C . ARG A 1 203 ? -7.287 -2.669 -14.417 1.00 93.69 203 ARG A C 1
ATOM 1500 O O . ARG A 1 203 ? -6.248 -2.093 -14.740 1.00 93.69 203 ARG A O 1
ATOM 1507 N N . TRP A 1 204 ? -7.324 -3.976 -14.144 1.00 94.31 204 TRP A N 1
ATOM 1508 C CA . TRP A 1 204 ? -6.156 -4.853 -14.257 1.00 94.31 204 TRP A CA 1
ATOM 1509 C C . TRP A 1 204 ? -5.654 -4.952 -15.701 1.00 94.31 204 TRP A C 1
ATOM 1511 O O . TRP A 1 204 ? -4.463 -4.765 -15.948 1.00 94.31 204 TRP A O 1
ATOM 1521 N N . THR A 1 205 ? -6.556 -5.176 -16.660 1.00 95.31 205 THR A N 1
ATOM 1522 C CA . THR A 1 205 ? -6.209 -5.281 -18.086 1.00 95.31 205 THR A CA 1
ATOM 1523 C C . THR A 1 205 ? -5.529 -4.008 -18.591 1.00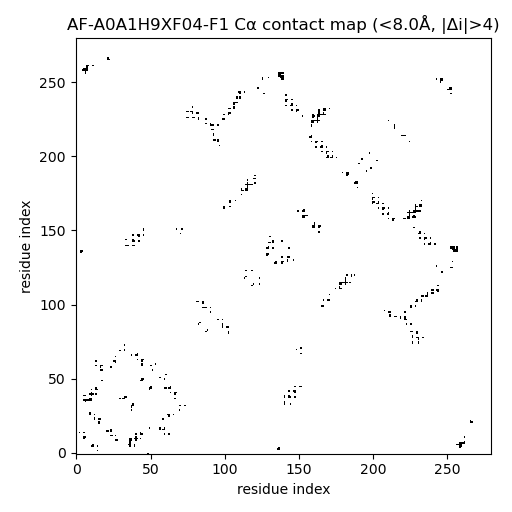 95.31 205 THR A C 1
ATOM 1525 O O . THR A 1 205 ? -4.471 -4.074 -19.219 1.00 95.31 205 THR A O 1
ATOM 1528 N N . ARG A 1 206 ? -6.086 -2.840 -18.253 1.00 95.75 206 ARG A N 1
ATOM 1529 C CA . ARG A 1 206 ? -5.527 -1.527 -18.590 1.00 95.75 206 ARG A CA 1
ATOM 1530 C C . ARG A 1 206 ? -4.158 -1.307 -17.950 1.00 95.75 206 ARG A C 1
ATOM 1532 O O . ARG A 1 206 ? -3.228 -0.882 -18.630 1.00 95.75 206 ARG A O 1
ATOM 1539 N N . ALA A 1 207 ? -4.006 -1.620 -16.663 1.00 95.88 207 ALA A N 1
ATOM 1540 C CA . ALA A 1 207 ? -2.726 -1.468 -15.978 1.00 95.88 207 ALA A CA 1
ATOM 1541 C C . ALA A 1 207 ? -1.641 -2.388 -16.568 1.00 95.88 207 ALA A C 1
ATOM 1543 O O . ALA A 1 207 ? -0.503 -1.959 -16.749 1.00 95.88 207 ALA A O 1
ATOM 1544 N N . LEU A 1 208 ? -1.997 -3.624 -16.934 1.00 95.62 208 LEU A N 1
ATOM 1545 C CA . LEU A 1 208 ? -1.080 -4.556 -17.587 1.00 95.62 208 LEU A CA 1
ATOM 1546 C C . LEU A 1 208 ? -0.667 -4.086 -18.990 1.00 95.62 208 LEU A C 1
ATOM 1548 O O . LEU A 1 208 ? 0.500 -4.236 -19.354 1.00 95.62 208 LEU A O 1
ATOM 1552 N N . ALA A 1 209 ? -1.591 -3.508 -19.764 1.00 95.88 209 ALA A N 1
ATOM 1553 C CA . ALA A 1 209 ? -1.280 -2.913 -21.064 1.00 95.88 209 ALA A CA 1
ATOM 1554 C C . ALA A 1 209 ? -0.258 -1.772 -20.924 1.00 95.88 209 ALA A C 1
ATOM 1556 O O . ALA A 1 209 ? 0.785 -1.814 -21.569 1.00 95.88 209 ALA A O 1
ATOM 1557 N N . LEU A 1 210 ? -0.469 -0.848 -19.977 1.00 95.50 210 LEU A N 1
ATOM 1558 C CA . LEU A 1 210 ? 0.477 0.242 -19.696 1.00 95.50 210 LEU A CA 1
ATOM 1559 C C . LEU A 1 210 ? 1.881 -0.266 -19.332 1.00 95.50 210 LEU A C 1
ATOM 1561 O O . LEU A 1 210 ? 2.878 0.309 -19.765 1.00 95.50 210 LEU A O 1
ATOM 1565 N N . CYS A 1 211 ? 1.976 -1.350 -18.555 1.00 97.31 211 CYS A N 1
ATOM 1566 C CA . CYS A 1 211 ? 3.260 -1.982 -18.248 1.00 97.31 211 CYS A CA 1
ATOM 1567 C C . CYS A 1 211 ? 3.954 -2.511 -19.511 1.00 97.31 211 CYS A C 1
ATOM 1569 O O . CYS A 1 211 ? 5.154 -2.299 -19.683 1.00 97.31 211 CYS A O 1
ATOM 1571 N N . ARG A 1 212 ? 3.214 -3.198 -20.391 1.00 95.88 212 ARG A N 1
ATOM 1572 C CA . ARG A 1 212 ? 3.757 -3.761 -21.637 1.00 95.88 212 ARG A CA 1
ATOM 1573 C C . ARG A 1 212 ? 4.236 -2.664 -22.581 1.00 95.88 212 ARG A C 1
ATOM 1575 O O . ARG A 1 212 ? 5.380 -2.732 -23.021 1.00 95.88 212 ARG A O 1
ATOM 1582 N N . ASP A 1 213 ? 3.412 -1.646 -22.805 1.00 95.81 213 ASP A N 1
ATOM 1583 C CA . ASP A 1 213 ? 3.729 -0.519 -23.687 1.00 95.81 213 ASP A CA 1
ATOM 1584 C C . ASP A 1 213 ? 4.960 0.249 -23.183 1.00 95.81 213 ASP A C 1
ATOM 1586 O O . ASP A 1 213 ? 5.866 0.598 -23.946 1.00 95.81 213 ASP A O 1
ATOM 1590 N N . HIS A 1 214 ? 5.047 0.466 -21.866 1.00 96.56 214 HIS A N 1
ATOM 1591 C CA . HIS A 1 214 ? 6.202 1.134 -21.282 1.00 96.56 214 HIS A CA 1
ATOM 1592 C C . HIS A 1 214 ? 7.484 0.305 -21.433 1.00 96.56 214 HIS A C 1
ATOM 1594 O O . HIS A 1 214 ? 8.514 0.850 -21.839 1.00 96.56 214 HIS A O 1
ATOM 1600 N N . LEU A 1 215 ? 7.439 -1.001 -21.140 1.00 96.62 215 LEU A N 1
ATOM 1601 C CA . LEU A 1 215 ? 8.615 -1.871 -21.217 1.00 96.62 215 LEU A CA 1
ATOM 1602 C C . LEU A 1 215 ? 9.035 -2.209 -22.651 1.00 96.62 215 LEU A C 1
ATOM 1604 O O . LEU A 1 215 ? 10.212 -2.498 -22.857 1.00 96.62 215 LEU A O 1
ATOM 1608 N N . SER A 1 216 ? 8.138 -2.145 -23.642 1.00 95.19 216 SER A N 1
ATOM 1609 C CA . SER A 1 216 ? 8.544 -2.271 -25.047 1.00 95.19 216 SER A CA 1
ATOM 1610 C C . SER A 1 216 ? 9.439 -1.115 -25.486 1.00 95.19 216 SER A C 1
ATOM 1612 O O . SER A 1 216 ? 10.381 -1.329 -26.242 1.00 95.19 216 SER A O 1
ATOM 1614 N N . ALA A 1 217 ? 9.186 0.093 -24.971 1.00 96.31 217 ALA A N 1
ATOM 1615 C CA . ALA A 1 217 ? 10.031 1.259 -25.220 1.00 96.31 217 ALA A CA 1
ATOM 1616 C C . ALA A 1 217 ? 11.241 1.333 -24.268 1.00 96.31 217 ALA A C 1
ATOM 1618 O O . ALA A 1 217 ? 12.290 1.851 -24.644 1.00 96.31 217 ALA A O 1
ATOM 1619 N N . HIS A 1 218 ? 11.124 0.791 -23.048 1.00 96.69 218 HIS A N 1
ATOM 1620 C CA . HIS A 1 218 ? 12.151 0.901 -22.005 1.00 96.69 218 HIS A CA 1
ATOM 1621 C C . HIS A 1 218 ? 12.460 -0.443 -21.311 1.00 96.69 218 HIS A C 1
ATOM 1623 O O . HIS A 1 218 ? 12.236 -0.577 -20.102 1.00 96.69 218 HIS A O 1
ATOM 1629 N N . PRO A 1 219 ? 13.035 -1.442 -22.011 1.00 95.31 219 PRO A N 1
ATOM 1630 C CA . PRO A 1 219 ? 13.285 -2.775 -21.443 1.00 95.31 219 PRO A CA 1
ATOM 1631 C C . PRO A 1 219 ? 14.112 -2.773 -20.148 1.00 95.31 219 PRO A C 1
ATOM 1633 O O . PRO A 1 219 ? 13.871 -3.579 -19.246 1.00 95.31 219 PRO A O 1
ATOM 1636 N N . ALA A 1 220 ? 15.053 -1.831 -20.017 1.00 94.81 220 ALA A N 1
ATOM 1637 C CA . ALA A 1 220 ? 15.919 -1.688 -18.845 1.00 94.81 220 ALA A CA 1
ATOM 1638 C C . ALA A 1 220 ? 15.156 -1.368 -17.542 1.00 94.81 220 ALA A C 1
ATOM 1640 O O . ALA A 1 220 ? 15.692 -1.572 -16.456 1.00 94.81 220 ALA A O 1
ATOM 1641 N N . ARG A 1 221 ? 13.898 -0.909 -17.624 1.00 96.44 221 ARG A N 1
ATOM 1642 C CA . ARG A 1 221 ? 13.063 -0.558 -16.460 1.00 96.44 221 ARG A CA 1
ATOM 1643 C C . ARG A 1 221 ? 12.296 -1.739 -15.860 1.00 96.44 221 ARG A C 1
ATOM 1645 O O . ARG A 1 221 ? 11.532 -1.556 -14.915 1.00 96.44 221 ARG A O 1
ATOM 1652 N N . THR A 1 222 ? 12.506 -2.953 -16.374 1.00 96.00 222 THR A N 1
ATOM 1653 C CA . THR A 1 222 ? 11.802 -4.166 -15.917 1.00 96.00 222 THR A CA 1
ATOM 1654 C C . THR A 1 222 ? 11.961 -4.398 -14.411 1.00 96.00 222 THR A C 1
ATOM 1656 O O . THR A 1 222 ? 10.976 -4.676 -13.732 1.00 96.00 222 THR A O 1
ATOM 1659 N N . GLN A 1 223 ? 13.172 -4.229 -13.866 1.00 95.25 223 GLN A N 1
ATOM 1660 C CA . GLN A 1 223 ? 13.416 -4.426 -12.432 1.00 95.25 223 GLN A CA 1
ATOM 1661 C C . GLN A 1 223 ? 12.674 -3.410 -11.565 1.00 95.25 223 GLN A C 1
ATOM 1663 O O . GLN A 1 223 ? 12.071 -3.785 -10.563 1.00 95.25 223 GLN A O 1
ATOM 1668 N N . ASP A 1 224 ? 12.684 -2.134 -11.947 1.00 95.88 224 ASP A N 1
ATOM 1669 C CA . ASP A 1 224 ? 12.013 -1.083 -11.174 1.00 95.88 224 ASP A CA 1
ATOM 1670 C C . ASP A 1 224 ? 10.508 -1.332 -11.100 1.00 95.88 224 ASP A C 1
ATOM 1672 O O . ASP A 1 224 ? 9.911 -1.248 -10.026 1.00 95.88 224 ASP A O 1
ATOM 1676 N N . LEU A 1 225 ? 9.919 -1.744 -12.224 1.00 97.12 225 LEU A N 1
ATOM 1677 C CA . LEU A 1 225 ? 8.516 -2.126 -12.298 1.00 97.12 225 LEU A CA 1
ATOM 1678 C C . LEU A 1 225 ? 8.211 -3.325 -11.384 1.00 97.12 225 LEU A C 1
ATOM 1680 O O . LEU A 1 225 ? 7.244 -3.279 -10.621 1.00 97.12 225 LEU A O 1
ATOM 1684 N N . LEU A 1 226 ? 9.036 -4.379 -11.416 1.00 97.12 226 LEU A N 1
ATOM 1685 C CA . LEU A 1 226 ? 8.846 -5.563 -10.569 1.00 97.12 226 LEU A CA 1
ATOM 1686 C C . LEU A 1 226 ? 8.978 -5.252 -9.078 1.00 97.12 226 LEU A C 1
ATOM 1688 O O . LEU A 1 226 ? 8.170 -5.736 -8.288 1.00 97.12 226 LEU A O 1
ATOM 1692 N N . HIS A 1 227 ? 9.944 -4.423 -8.685 1.00 97.56 227 HIS A N 1
ATOM 1693 C CA . HIS A 1 227 ? 10.076 -3.986 -7.297 1.00 97.56 227 HIS A CA 1
ATOM 1694 C C . HIS A 1 227 ? 8.889 -3.131 -6.845 1.00 97.56 227 HIS A C 1
ATOM 1696 O O . HIS A 1 227 ? 8.398 -3.317 -5.733 1.00 97.56 227 HIS A O 1
ATOM 1702 N N . ALA A 1 228 ? 8.373 -2.246 -7.700 1.00 97.88 228 ALA A N 1
ATOM 1703 C CA . ALA A 1 228 ? 7.187 -1.455 -7.382 1.00 97.88 228 ALA A CA 1
ATOM 1704 C C . ALA A 1 228 ? 5.921 -2.321 -7.251 1.00 97.88 228 ALA A C 1
ATOM 1706 O O . ALA A 1 228 ? 5.109 -2.117 -6.347 1.00 97.88 228 ALA A O 1
ATOM 1707 N N . ALA A 1 229 ? 5.777 -3.329 -8.115 1.00 97.62 229 ALA A N 1
ATOM 1708 C CA . ALA A 1 229 ? 4.715 -4.324 -8.019 1.00 97.62 229 ALA A CA 1
ATOM 1709 C C . ALA A 1 229 ? 4.824 -5.148 -6.726 1.00 97.62 229 ALA A C 1
ATOM 1711 O O . ALA A 1 229 ? 3.843 -5.309 -6.002 1.00 97.62 229 ALA A O 1
ATOM 1712 N N . ALA A 1 230 ? 6.025 -5.630 -6.403 1.00 97.50 230 ALA A N 1
ATOM 1713 C CA . ALA A 1 230 ? 6.287 -6.363 -5.171 1.00 97.50 230 ALA A CA 1
ATOM 1714 C C . ALA A 1 230 ? 6.038 -5.500 -3.923 1.00 97.50 230 ALA A C 1
ATOM 1716 O O . ALA A 1 230 ? 5.531 -6.015 -2.931 1.00 97.50 230 ALA A O 1
ATOM 1717 N N . ALA A 1 231 ? 6.323 -4.194 -3.976 1.00 97.75 231 ALA A N 1
ATOM 1718 C CA . ALA A 1 231 ? 6.043 -3.271 -2.879 1.00 97.75 231 ALA A CA 1
ATOM 1719 C C . ALA A 1 231 ? 4.540 -3.183 -2.589 1.00 97.75 231 ALA A C 1
ATOM 1721 O O . ALA A 1 231 ? 4.151 -3.300 -1.430 1.00 97.75 231 ALA A O 1
ATOM 1722 N N . ALA A 1 232 ? 3.699 -3.065 -3.627 1.00 96.44 232 ALA A N 1
ATOM 1723 C CA . ALA A 1 232 ? 2.241 -3.077 -3.476 1.00 96.44 232 ALA A CA 1
ATOM 1724 C C . ALA A 1 232 ? 1.747 -4.371 -2.805 1.00 96.44 232 ALA A C 1
ATOM 1726 O O . ALA A 1 232 ? 0.919 -4.333 -1.897 1.00 96.44 232 ALA A O 1
ATOM 1727 N N . VAL A 1 233 ? 2.291 -5.517 -3.228 1.00 96.31 233 VAL A N 1
ATOM 1728 C CA . VAL A 1 233 ? 1.956 -6.832 -2.666 1.00 96.31 233 VAL A CA 1
ATOM 1729 C C . VAL A 1 233 ? 2.396 -6.953 -1.206 1.00 96.31 233 VAL A C 1
ATOM 1731 O O . VAL A 1 233 ? 1.616 -7.407 -0.370 1.00 96.31 233 VAL A O 1
ATOM 1734 N N . GLU A 1 234 ? 3.619 -6.537 -0.878 1.00 96.19 234 GLU A N 1
ATOM 1735 C CA . GLU A 1 234 ? 4.172 -6.687 0.470 1.00 96.19 234 GLU A CA 1
ATOM 1736 C C . GLU A 1 234 ? 3.433 -5.822 1.495 1.00 96.19 234 GLU A C 1
ATOM 1738 O O . GLU A 1 234 ? 3.059 -6.322 2.560 1.00 96.19 234 GLU A O 1
ATOM 1743 N N . VAL A 1 235 ? 3.166 -4.547 1.189 1.00 95.44 235 VAL A N 1
ATOM 1744 C CA . VAL A 1 235 ? 2.465 -3.664 2.137 1.00 95.44 235 VAL A CA 1
ATOM 1745 C C . VAL A 1 235 ? 1.009 -4.078 2.340 1.00 95.44 235 VAL A C 1
ATOM 1747 O O . VAL A 1 235 ? 0.533 -4.084 3.479 1.00 95.44 235 VAL A O 1
ATOM 1750 N N . GLU A 1 236 ? 0.328 -4.525 1.280 1.00 94.50 236 GLU A N 1
ATOM 1751 C CA . GLU A 1 236 ? -1.024 -5.082 1.383 1.00 94.50 236 GLU A CA 1
ATOM 1752 C C . GLU A 1 236 ? -1.024 -6.348 2.248 1.00 94.50 236 GLU A C 1
ATOM 1754 O O . GLU A 1 236 ? -1.858 -6.503 3.145 1.00 94.50 236 GLU A O 1
ATOM 1759 N N . ALA A 1 237 ? -0.052 -7.241 2.045 1.00 94.50 237 ALA A N 1
ATOM 1760 C CA . ALA A 1 237 ? 0.062 -8.460 2.829 1.00 94.50 237 ALA A CA 1
ATOM 1761 C C . ALA A 1 237 ? 0.355 -8.167 4.311 1.00 94.50 237 ALA A C 1
ATOM 1763 O O . ALA A 1 237 ? -0.219 -8.817 5.19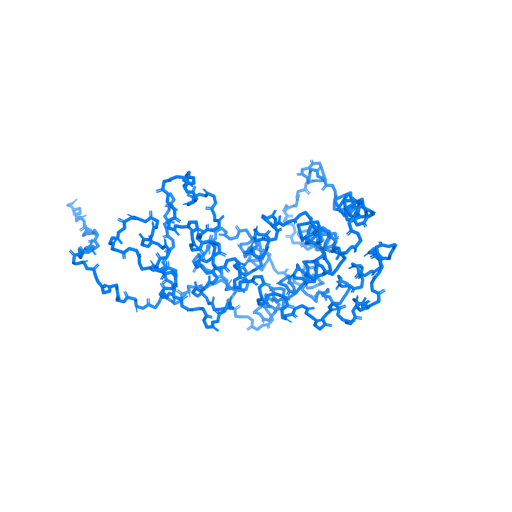0 1.00 94.50 237 ALA A O 1
ATOM 1764 N N . ARG A 1 238 ? 1.197 -7.171 4.621 1.00 94.94 238 ARG A N 1
ATOM 1765 C CA . ARG A 1 238 ? 1.461 -6.722 6.001 1.00 94.94 238 ARG A CA 1
ATOM 1766 C C . ARG A 1 238 ? 0.207 -6.181 6.677 1.00 94.94 238 ARG A C 1
ATOM 1768 O O . ARG A 1 238 ? -0.095 -6.618 7.792 1.00 94.94 238 ARG A O 1
ATOM 1775 N N . LEU A 1 239 ? -0.536 -5.300 6.004 1.00 94.75 239 LEU A N 1
ATOM 1776 C CA . LEU A 1 239 ? -1.806 -4.776 6.507 1.00 94.75 239 LEU A CA 1
ATOM 1777 C C . LEU A 1 239 ? -2.801 -5.916 6.748 1.00 94.75 239 LEU A C 1
ATOM 1779 O O . LEU A 1 239 ? -3.365 -6.033 7.837 1.00 94.75 239 LEU A O 1
ATOM 1783 N N . CYS A 1 240 ? -2.951 -6.816 5.777 1.00 94.50 240 CYS A N 1
ATOM 1784 C CA . CYS A 1 240 ? -3.883 -7.926 5.890 1.00 94.50 240 CYS A CA 1
ATOM 1785 C C . CYS A 1 240 ? -3.538 -8.884 7.038 1.00 94.50 240 CYS A C 1
ATOM 1787 O O . CYS A 1 240 ? -4.418 -9.301 7.793 1.00 94.50 240 CYS A O 1
ATOM 1789 N N . ARG A 1 241 ? -2.251 -9.224 7.200 1.00 95.12 241 ARG A N 1
ATOM 1790 C CA . ARG A 1 241 ? -1.769 -10.050 8.316 1.00 95.12 241 ARG A CA 1
ATOM 1791 C C . ARG A 1 241 ? -2.004 -9.365 9.661 1.00 95.12 241 ARG A C 1
ATOM 1793 O O . ARG A 1 241 ? -2.366 -10.044 10.616 1.00 95.12 241 ARG A O 1
ATOM 1800 N N . HIS A 1 242 ? -1.797 -8.051 9.748 1.00 95.19 242 HIS A N 1
ATOM 1801 C CA . HIS A 1 242 ? -2.061 -7.286 10.966 1.00 95.19 242 HIS A CA 1
ATOM 1802 C C . HIS A 1 242 ? -3.544 -7.346 11.353 1.00 95.19 242 HIS A C 1
ATOM 1804 O O . HIS A 1 242 ? -3.852 -7.780 12.460 1.00 95.19 242 HIS A O 1
ATOM 1810 N N . LEU A 1 243 ? -4.447 -7.026 10.419 1.00 95.06 243 LEU A N 1
ATOM 1811 C CA . LEU A 1 243 ? -5.896 -7.083 10.642 1.00 95.06 243 LEU A CA 1
ATOM 1812 C C . LEU A 1 243 ? -6.351 -8.475 11.085 1.00 95.06 243 LEU A C 1
ATOM 1814 O O . LEU A 1 243 ? -7.022 -8.616 12.104 1.00 95.06 243 LEU A O 1
ATOM 1818 N N . LEU A 1 244 ? -5.930 -9.518 10.363 1.00 95.56 244 LEU A N 1
ATOM 1819 C CA . LEU A 1 244 ? -6.329 -10.887 10.678 1.00 95.56 244 LEU A CA 1
ATOM 1820 C C . LEU A 1 244 ? -5.846 -11.321 12.067 1.00 95.56 244 LEU A C 1
ATOM 1822 O O . LEU A 1 244 ? -6.602 -11.959 12.799 1.00 95.56 244 LEU A O 1
ATOM 1826 N N . ARG A 1 245 ? -4.608 -10.976 12.450 1.00 95.56 245 ARG A N 1
ATOM 1827 C CA . ARG A 1 245 ? -4.095 -11.263 13.800 1.00 95.56 245 ARG A CA 1
ATOM 1828 C C . ARG A 1 245 ? -4.921 -10.555 14.867 1.00 95.56 245 ARG A C 1
ATOM 1830 O O . ARG A 1 245 ? -5.339 -11.209 15.814 1.00 95.56 245 ARG A O 1
ATOM 1837 N N . CYS A 1 246 ? -5.206 -9.266 14.695 1.00 95.44 246 CYS A N 1
ATOM 1838 C CA . CYS A 1 246 ? -6.001 -8.515 15.663 1.00 95.44 246 CYS A CA 1
ATOM 1839 C C . CYS A 1 246 ? -7.405 -9.102 15.830 1.00 95.44 246 CYS A C 1
ATOM 1841 O O . CYS A 1 246 ? -7.843 -9.381 16.943 1.00 95.44 246 CYS A O 1
ATOM 1843 N N . TRP A 1 247 ? -8.075 -9.402 14.719 1.00 95.56 247 TRP A N 1
ATOM 1844 C CA . TRP A 1 247 ? -9.420 -9.973 14.726 1.00 95.56 247 TRP A CA 1
ATOM 1845 C C . TRP A 1 247 ? -9.492 -11.369 15.334 1.00 95.56 247 TRP A C 1
ATOM 1847 O O . TRP A 1 247 ? -10.439 -11.673 16.053 1.00 95.56 247 TRP A O 1
ATOM 1857 N N . THR A 1 248 ? -8.499 -12.218 15.066 1.00 94.31 248 THR A N 1
ATOM 1858 C CA . THR A 1 248 ? -8.454 -13.583 15.618 1.00 94.31 248 THR A CA 1
ATOM 1859 C C . THR A 1 248 ? -8.071 -13.608 17.096 1.00 94.31 248 THR A C 1
ATOM 1861 O O . THR A 1 248 ? -8.476 -14.522 17.806 1.00 94.31 248 THR A O 1
ATOM 1864 N N . GLN A 1 249 ? -7.340 -12.597 17.571 1.00 94.94 249 GLN A N 1
ATOM 1865 C CA . GLN A 1 249 ? -6.950 -12.440 18.975 1.00 94.94 249 GLN A CA 1
ATOM 1866 C C . GLN A 1 249 ? -7.891 -11.529 19.776 1.00 94.94 249 GLN A C 1
ATOM 1868 O O . GLN A 1 249 ? -7.638 -11.293 20.954 1.00 94.94 249 GLN A O 1
ATOM 1873 N N . ALA A 1 250 ? -8.949 -10.999 19.151 1.00 91.31 250 ALA A N 1
ATOM 1874 C CA . ALA A 1 250 ? -9.840 -9.994 19.732 1.00 91.31 250 ALA A CA 1
ATOM 1875 C C . ALA A 1 250 ? -9.098 -8.764 20.303 1.00 91.31 250 ALA A C 1
ATOM 1877 O O . ALA A 1 250 ? -9.521 -8.179 21.300 1.00 91.31 250 ALA A O 1
ATOM 1878 N N . THR A 1 251 ? -7.990 -8.361 19.671 1.00 91.06 251 THR A N 1
ATOM 1879 C CA . THR A 1 251 ? -7.283 -7.121 20.011 1.00 91.06 251 THR A CA 1
ATOM 1880 C C . THR A 1 251 ? -7.752 -5.971 19.114 1.00 91.06 251 THR A C 1
ATOM 1882 O O . THR A 1 251 ? -8.102 -6.203 17.953 1.00 91.06 251 THR A O 1
ATOM 1885 N N . PRO A 1 252 ? -7.781 -4.723 19.617 1.00 87.44 252 PRO A N 1
ATOM 1886 C CA . PRO A 1 252 ? -8.208 -3.584 18.810 1.00 87.44 252 PRO A CA 1
ATOM 1887 C C . PRO A 1 252 ? -7.277 -3.352 17.612 1.00 87.44 252 PRO A C 1
ATOM 1889 O O . PRO A 1 252 ? -6.067 -3.213 17.791 1.00 87.44 252 PRO A O 1
ATOM 1892 N N . VAL A 1 253 ? -7.843 -3.245 16.404 1.00 90.25 253 VAL A N 1
ATOM 1893 C CA . VAL A 1 253 ? -7.124 -2.746 15.213 1.00 90.25 253 VAL A CA 1
ATOM 1894 C C . VAL A 1 253 ? -6.922 -1.238 15.308 1.00 90.25 253 VAL A C 1
ATOM 1896 O O . VAL A 1 253 ? -5.854 -0.715 14.994 1.00 90.25 253 VAL A O 1
ATOM 1899 N N . LEU A 1 254 ? -7.980 -0.536 15.718 1.00 91.06 254 LEU A N 1
ATOM 1900 C CA . LEU A 1 254 ? -7.998 0.911 15.860 1.00 91.06 254 LEU A CA 1
ATOM 1901 C C . LEU A 1 254 ? -7.782 1.277 17.324 1.00 91.06 254 LEU A C 1
ATOM 1903 O O . LEU A 1 254 ? -8.569 0.895 18.191 1.00 91.06 254 LEU A O 1
ATOM 1907 N N . GLY A 1 255 ? -6.767 2.084 17.604 1.00 83.94 255 GLY A N 1
ATOM 1908 C CA . GLY A 1 255 ? -6.438 2.480 18.970 1.00 83.94 255 GLY A CA 1
ATOM 1909 C C . GLY A 1 255 ? -5.640 3.775 19.010 1.00 83.94 255 GLY A C 1
ATOM 1910 O O . GLY A 1 255 ? -4.968 4.092 18.028 1.00 83.94 255 GLY A O 1
ATOM 1911 N N . PRO A 1 256 ? -5.720 4.540 20.114 1.00 76.69 256 PRO A N 1
ATOM 1912 C CA . PRO A 1 256 ? -4.941 5.761 20.261 1.00 76.69 256 PRO A CA 1
ATOM 1913 C C . PRO A 1 256 ? -3.457 5.444 20.081 1.00 76.69 256 PRO A C 1
ATOM 1915 O O . PRO A 1 256 ? -2.917 4.553 20.743 1.00 76.69 256 PRO A O 1
ATOM 1918 N N . GLN A 1 257 ? -2.806 6.163 19.174 1.00 77.44 257 GLN A N 1
ATOM 1919 C CA . GLN A 1 257 ? -1.363 6.055 19.009 1.00 77.44 257 GLN A CA 1
ATOM 1920 C C . GLN A 1 257 ? -0.692 6.857 20.126 1.00 77.44 257 GLN A C 1
ATOM 1922 O O . GLN A 1 257 ? -1.083 7.991 20.395 1.00 77.44 257 GLN A O 1
ATOM 1927 N N . ARG A 1 258 ? 0.266 6.249 20.841 1.00 63.97 258 ARG A N 1
ATOM 1928 C CA . ARG A 1 258 ? 0.932 6.912 21.972 1.00 63.97 258 ARG A CA 1
ATOM 1929 C C . ARG A 1 258 ? 1.730 8.116 21.454 1.00 63.97 258 ARG A C 1
ATOM 1931 O O . ARG A 1 258 ? 2.655 7.895 20.672 1.00 63.97 258 ARG A O 1
ATOM 1938 N N . PRO A 1 259 ? 1.423 9.352 21.886 1.00 59.91 259 PRO A N 1
ATOM 1939 C CA . PRO A 1 259 ? 2.291 10.481 21.604 1.00 59.91 259 PRO A CA 1
ATOM 1940 C C . PRO A 1 259 ? 3.602 10.307 22.374 1.00 59.91 259 PRO A C 1
ATOM 1942 O O . PRO A 1 259 ? 3.609 9.845 23.519 1.00 59.91 259 PRO A O 1
ATOM 1945 N N . VAL A 1 260 ? 4.710 10.685 21.748 1.00 61.69 260 VAL A N 1
ATOM 1946 C CA . VAL A 1 260 ? 6.000 10.826 22.428 1.00 61.69 260 VAL A CA 1
ATOM 1947 C C . VAL A 1 260 ? 6.160 12.302 22.770 1.00 61.69 260 VAL A C 1
ATOM 1949 O O . VAL A 1 260 ? 5.915 13.160 21.925 1.00 61.69 260 VAL A O 1
ATOM 1952 N N . ALA A 1 261 ? 6.539 12.614 24.010 1.00 54.41 261 ALA A N 1
ATOM 1953 C CA . ALA A 1 261 ? 6.858 13.985 24.387 1.00 54.41 261 ALA A CA 1
ATOM 1954 C C . ALA A 1 261 ? 8.088 14.445 23.590 1.00 54.41 261 ALA A C 1
ATOM 1956 O O . ALA A 1 261 ? 9.182 13.914 23.775 1.00 54.41 261 ALA A O 1
ATOM 1957 N N . VAL A 1 262 ? 7.901 15.411 22.690 1.00 54.25 262 VAL A N 1
ATOM 1958 C CA . VAL A 1 262 ? 8.988 16.031 21.927 1.00 54.25 262 VAL A CA 1
ATOM 1959 C C . VAL A 1 262 ? 9.252 17.407 22.520 1.00 54.25 262 VAL A C 1
ATOM 1961 O O . VAL A 1 262 ? 8.397 18.289 22.465 1.00 54.25 262 VAL A O 1
ATOM 1964 N N . THR A 1 263 ? 10.441 17.602 23.084 1.00 47.84 263 THR A N 1
ATOM 1965 C CA . THR A 1 263 ? 10.910 18.937 23.463 1.00 47.84 263 THR A CA 1
ATOM 1966 C C . THR A 1 263 ? 11.487 19.599 22.219 1.00 47.84 263 THR A C 1
ATOM 1968 O O . THR A 1 263 ? 12.587 19.257 21.788 1.00 47.84 263 THR A O 1
ATOM 1971 N N . VAL A 1 264 ? 10.752 20.543 21.630 1.00 46.78 264 VAL A N 1
ATOM 1972 C CA . VAL A 1 264 ? 11.308 21.426 20.598 1.00 46.78 264 VAL A CA 1
ATOM 1973 C C . VAL A 1 264 ? 12.258 22.395 21.301 1.00 46.78 264 VAL A C 1
ATOM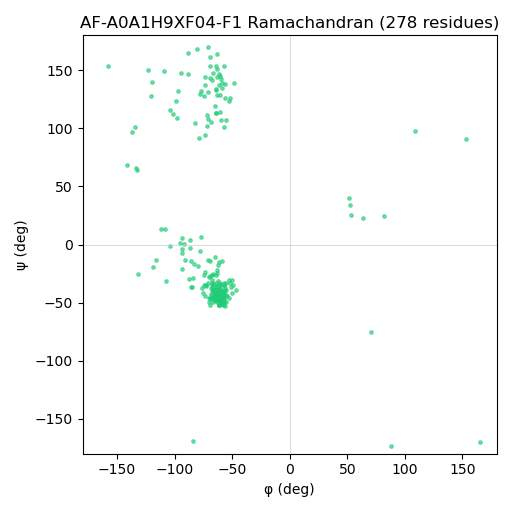 1975 O O . VAL A 1 264 ? 11.830 23.323 21.985 1.00 46.78 264 VAL A O 1
ATOM 1978 N N . VAL A 1 265 ? 13.564 22.148 21.196 1.00 37.03 265 VAL A N 1
ATOM 1979 C CA . VAL A 1 265 ? 14.587 23.062 21.715 1.00 37.03 265 VAL A CA 1
ATOM 1980 C C . VAL A 1 265 ? 14.744 24.201 20.711 1.00 37.03 265 VAL A C 1
ATOM 1982 O O . VAL A 1 265 ? 15.508 24.094 19.758 1.00 37.03 265 VAL A O 1
ATOM 1985 N N . GLY A 1 266 ? 13.987 25.282 20.910 1.00 42.62 266 GLY A N 1
ATOM 1986 C CA . GLY A 1 266 ? 14.129 26.508 20.124 1.00 42.62 266 GLY A CA 1
ATOM 1987 C C . GLY A 1 266 ? 12.849 27.335 20.032 1.00 42.62 266 GLY A C 1
ATOM 1988 O O . GLY A 1 266 ? 12.080 27.174 19.093 1.00 42.62 266 GLY A O 1
ATOM 1989 N N . GLY A 1 267 ? 12.671 28.262 20.978 1.00 37.97 267 GLY A N 1
ATOM 1990 C CA . GLY A 1 267 ? 11.674 29.336 20.921 1.00 37.97 267 GLY A CA 1
ATOM 1991 C C . GLY A 1 267 ? 10.514 29.154 21.897 1.00 37.97 267 GLY A C 1
ATOM 1992 O O . GLY A 1 267 ? 9.544 28.462 21.606 1.00 37.97 267 GLY A O 1
ATOM 1993 N N . GLU A 1 268 ? 10.588 29.818 23.052 1.00 35.91 268 GLU A N 1
ATOM 1994 C CA . GLU A 1 268 ? 9.454 29.974 23.964 1.00 35.91 268 GLU A CA 1
ATOM 1995 C C . GLU A 1 268 ? 8.265 30.632 23.247 1.00 35.91 268 GLU A C 1
ATOM 1997 O O . GLU A 1 268 ? 8.184 31.851 23.108 1.00 35.91 268 GLU A O 1
ATOM 2002 N N . ARG A 1 269 ? 7.284 29.819 22.858 1.00 36.03 269 ARG A N 1
ATOM 2003 C CA . ARG A 1 269 ? 5.870 30.177 22.969 1.00 36.03 269 ARG A CA 1
ATOM 2004 C C . ARG A 1 269 ? 5.124 28.985 23.542 1.00 36.03 269 ARG A C 1
ATOM 2006 O O . ARG A 1 269 ? 4.816 28.022 22.850 1.00 36.03 269 ARG A O 1
ATOM 2013 N N . VAL A 1 270 ? 4.846 29.071 24.839 1.00 32.81 270 VAL A N 1
ATOM 2014 C CA . VAL A 1 270 ? 3.913 28.185 25.533 1.00 32.81 270 VAL A CA 1
ATOM 2015 C C . VAL A 1 270 ? 2.545 28.345 24.867 1.00 32.81 270 VAL A C 1
ATOM 2017 O O . VAL A 1 270 ? 1.890 29.371 25.028 1.00 32.81 270 VAL A O 1
ATOM 2020 N N . LEU A 1 271 ? 2.115 27.343 24.099 1.00 33.78 271 LEU A N 1
ATOM 2021 C CA . LEU A 1 271 ? 0.711 27.194 23.731 1.00 33.78 271 LEU A CA 1
ATOM 2022 C C . LEU A 1 271 ? -0.030 26.707 24.978 1.00 33.78 271 LEU A C 1
ATOM 2024 O O . LEU A 1 271 ? -0.056 25.516 25.284 1.00 33.78 271 LEU A O 1
ATOM 2028 N N . THR A 1 272 ? -0.597 27.640 25.737 1.00 31.67 272 THR A N 1
ATOM 2029 C CA . THR A 1 272 ? -1.575 27.314 26.773 1.00 31.67 272 THR A CA 1
ATOM 2030 C C . THR A 1 272 ? -2.818 26.712 26.107 1.00 31.67 272 THR A C 1
ATOM 2032 O O . THR A 1 272 ? -3.312 27.269 25.122 1.00 31.67 272 THR A O 1
ATOM 2035 N N . PRO A 1 273 ? -3.357 25.587 26.609 1.00 31.69 273 PRO A N 1
ATOM 2036 C CA . PRO A 1 273 ? -4.633 25.074 26.125 1.00 31.69 273 PRO A CA 1
ATOM 2037 C C . PRO A 1 273 ? -5.735 26.114 26.389 1.00 31.69 273 PRO A C 1
ATOM 2039 O O . PRO A 1 273 ? -5.668 26.811 27.407 1.00 31.69 273 PRO A O 1
ATOM 2042 N N . PRO A 1 274 ? -6.758 26.236 25.522 1.00 34.28 274 PRO A N 1
ATOM 2043 C CA . PRO A 1 274 ? -7.860 27.151 25.769 1.00 34.28 274 PRO A CA 1
ATOM 2044 C C . PRO A 1 274 ? -8.565 26.747 27.065 1.00 34.28 274 PRO A C 1
ATOM 2046 O O . PRO A 1 274 ? -9.165 25.674 27.176 1.00 34.28 274 PRO A O 1
ATOM 2049 N N . THR A 1 275 ? -8.462 27.621 28.062 1.00 34.88 275 THR A N 1
ATOM 2050 C CA . THR A 1 275 ? -9.211 27.558 29.309 1.00 34.88 275 THR A CA 1
ATOM 2051 C C . THR A 1 275 ? -10.691 27.453 28.961 1.00 34.88 275 THR A C 1
ATOM 2053 O O . THR A 1 275 ? -11.223 28.301 28.245 1.00 34.88 275 THR A O 1
ATOM 2056 N N . LYS A 1 276 ? -11.364 26.406 29.451 1.00 36.12 276 LYS A N 1
ATOM 2057 C CA . LYS A 1 276 ? -12.826 26.319 29.404 1.00 36.12 276 LYS A CA 1
ATOM 2058 C C . LYS A 1 276 ? -13.384 27.573 30.077 1.00 36.12 276 LYS A C 1
ATOM 2060 O O . LYS A 1 276 ? -13.287 27.709 31.294 1.00 36.12 276 LYS A O 1
ATOM 2065 N N . LEU A 1 277 ? -13.931 28.489 29.284 1.00 36.69 277 LEU A N 1
ATOM 2066 C CA . LEU A 1 277 ? -14.747 29.581 29.793 1.00 36.69 277 LEU A CA 1
ATOM 2067 C C . LEU A 1 277 ? -15.989 28.952 30.420 1.00 36.69 277 LEU A C 1
ATOM 2069 O O . LEU A 1 277 ? -16.782 28.298 29.742 1.00 36.69 277 LEU A O 1
ATOM 2073 N N . GLY A 1 278 ? -16.080 29.088 31.742 1.00 33.84 278 GLY A N 1
ATOM 2074 C CA . GLY A 1 278 ? -17.248 28.713 32.516 1.00 33.84 278 GLY A CA 1
ATOM 2075 C C . GLY A 1 278 ? -18.470 29.484 32.034 1.00 33.84 278 GLY A C 1
ATOM 2076 O O . GLY A 1 278 ? -18.414 30.688 31.790 1.00 33.84 278 GLY A O 1
ATOM 2077 N N . THR A 1 279 ? -19.562 28.754 31.882 1.00 38.16 279 THR A N 1
ATOM 2078 C CA . THR A 1 279 ? -20.917 29.290 31.810 1.00 38.16 279 THR A CA 1
ATOM 2079 C C . THR A 1 279 ? -21.340 29.731 33.215 1.00 38.16 279 THR A C 1
ATOM 2081 O O . THR A 1 279 ? -21.073 28.989 34.165 1.00 38.16 279 THR A O 1
ATOM 2084 N N . PRO A 1 280 ? -21.984 30.896 33.386 1.00 51.97 280 PRO A N 1
ATOM 2085 C CA . PRO A 1 280 ? -23.030 31.030 34.390 1.00 51.97 280 PRO A CA 1
ATOM 2086 C C . PRO A 1 280 ? -24.307 30.302 33.942 1.00 51.97 280 PRO A C 1
ATOM 2088 O O . PRO A 1 280 ? -24.578 30.270 32.716 1.00 51.97 280 PRO A O 1
#

Organism: NCBI:txid65499

Mean predicted aligned error: 7.61 Å

Secondary structure (DSSP, 8-state):
-PPPPP-SHHHHHHHHHHHT-S--PPPPP-S-TTSHHHHHHHHHHH-TTT---TTT-HHHHHHHHHHHHHHHHHHHHHHHHHHHHTTGGG--GGGHHHHHHHHHHHH--HHHHHHHHT--HHHHHHHHHHHHTTTTTTS-HHHHHHHHHHHHHHTS-HHHHHHHHHHHHHHHHHHHHHHHHHHHHTT-----GGGGSS-HHHHHHHHHHHHHHHHHH-GGGHHHHHHHHHHHHHHHHHHHHHHHHHHHTT--SS-PPPPP-----S--------------

Solvent-accessible surface area (backbone atoms only — not comparable to full-atom values): 15572 Å² total; per-residue (Å²): 133,86,80,80,83,40,44,27,70,54,19,41,49,49,51,32,39,73,67,70,54,64,85,71,72,76,81,71,88,83,89,51,73,81,36,58,20,43,31,48,23,42,40,58,44,69,35,70,94,67,49,63,61,74,87,78,40,56,60,40,53,52,46,33,54,52,47,48,50,50,46,52,52,52,41,48,62,72,19,47,64,58,34,49,74,44,42,48,91,73,64,47,61,94,45,46,68,60,37,51,52,45,44,49,63,73,36,65,57,71,41,45,61,38,35,38,75,67,56,49,74,67,55,53,50,50,54,52,38,36,74,67,47,82,47,66,67,26,44,46,52,52,35,41,47,37,53,42,48,53,55,52,33,63,72,47,57,70,48,30,25,31,21,24,50,24,38,45,25,50,52,44,45,62,41,52,59,27,46,50,47,22,28,57,75,69,74,43,90,66,81,52,82,83,72,57,79,64,57,43,67,57,50,24,53,52,28,48,48,53,40,46,60,49,27,74,77,37,58,89,42,51,63,52,16,44,38,28,19,35,37,42,30,51,34,51,32,51,35,40,53,49,51,44,50,23,64,76,67,74,44,79,66,64,46,82,63,76,65,44,94,69,83,80,88,65,76,96,70,85,80,71,75,84,73,81,79,77,78,132

Radius of gyration: 20.82 Å; Cα contacts (8 Å, |Δi|>4): 344; chains: 1; bounding box: 46×47×60 Å

pLDDT: mean 86.06, std 15.85, range [31.67, 98.06]

Nearest PDB structures (foldseek):
  3b5o-assembly1_A  TM=3.535E-01  e=8.736E-01  Nostoc punctiforme PCC 73102
  1udd-assembly1_D  TM=3.565E-01  e=1.485E+00  Pyrococcus horikoshii OT3
  4qn1-assembly1_A  TM=1.682E-01  e=6.133E-01  Homo sapiens
  4tql-assembly1_A  TM=1.464E-01  e=8.332E+00  synthetic construct
  8omv-assembly1_B  TM=1.349E-01  e=9.944E+00  Homo sapiens

Foldseek 3Di:
DDQDFAQDDLLVLLVCLLVVHFPRDARDDDPDLLDLRLLNSLLCLLDPVSDDDCVPRVRSVNSNVVSLVVLLVVLLVVLVVLCVVLVVVVDFLVCLVSSLVSLLVVLDDCLLVCLLPPDDPVLLVLVVCLCVVPPVQFADSLSSSLVSLLSSQCPDDQLLVLLLQLLLLVNCLSRVVSNVNSCVVHVHDDDDPVRVPDDSVRSNVVSSVSNSVVCVVPVVSSNSSSSSSNSNSVSVSVLSVLSVVCVVVVHDNTDRNDHDDDDPPGDDDPPDDPDPDDDD